Protein AF-A0A401PR06-F1 (afdb_monomer)

Secondary structure (DSSP, 8-state):
-------S-PPPEEEBTTBPPPTTEEEETTTEEEESS--GGG-EEEEEEEE-TTTS-EEEEEEEE---EEEEEEEPPPPEEEETTS-EEE--EEEEESPPEEEEEETTEEPPP-SSEEE-TTS-EEE-S--GGG-EEEEEEEEETTEEEEEEEEEEEE---SPPPPPEEEEEEE-SSS-EEEEEEPPSSSGGG--EEEEEEEESS-SS---EEEEEETT--EEEE-SPPTT-EEEEEEEEEETTEE------EEEEPPPPHHHHHHHHHHHHHTT-

Solvent-accessible surface area (backbone atoms only — not comparable to full-atom values): 15646 Å² total; per-residue (Å²): 134,86,87,73,81,91,72,89,88,70,71,78,56,61,27,50,93,81,42,80,66,57,96,64,53,45,81,48,89,93,81,42,82,43,67,82,74,86,46,70,85,66,40,46,57,43,33,46,41,49,60,42,92,88,71,83,43,69,53,75,50,75,47,76,44,78,55,69,38,50,29,41,75,77,38,78,44,67,68,44,76,45,48,56,62,37,71,50,76,36,50,33,39,55,48,35,37,65,74,35,50,65,50,43,23,51,77,84,41,81,63,72,67,54,100,51,34,39,68,44,97,70,44,26,42,36,36,48,59,32,46,71,86,61,43,38,48,38,33,46,37,28,35,37,100,74,35,70,32,74,50,71,23,41,41,46,53,41,74,75,86,61,62,29,37,35,36,32,80,65,45,71,44,61,75,37,24,32,26,35,39,36,36,42,38,78,32,91,44,45,54,90,57,46,60,20,33,36,42,37,37,28,54,65,74,73,96,78,61,62,77,45,78,47,80,44,52,61,86,60,47,62,50,76,48,66,90,46,60,52,63,35,50,30,33,39,34,36,28,27,30,32,97,86,37,65,23,52,69,25,75,73,43,78,42,56,26,34,66,56,67,64,60,57,55,51,53,53,54,51,59,56,62,77,74,110

Foldseek 3Di:
DDDDDDDDDWDKDKDQVPDHDDPQWDQDDDWDIDRPDDDQVPFGKIKIKTADVPPRDIDIDIDTDGDWFWKDKPAFFEADEEEAQAKDKTQTAIDTVVGWDKWKDWQRHTDDDDPAWDQDPRRMIMGGRDDQVSFTKMKIWTGDPVGIDIDIYTYHYDHPDDAFAAWADWDWAADAQFKIKIFTHQGPGPLVQFQWKKKKKWFPDDPDTDIDIDTDGSPDGMDMDGRHHGQTKMKMWMWTAGPVGIHDIDDIDIDTHHHPCVVVVVVVVVVVVVVD

Structure (mmCIF, N/CA/C/O backbone):
data_AF-A0A401PR06-F1
#
_entry.id   AF-A0A401PR06-F1
#
loop_
_atom_site.group_PDB
_atom_site.id
_atom_site.type_symbol
_atom_site.label_atom_id
_atom_site.label_alt_id
_atom_site.label_comp_id
_atom_site.label_asym_id
_atom_site.label_entity_id
_atom_site.label_seq_id
_atom_site.pdbx_PDB_ins_code
_atom_site.Cartn_x
_atom_site.Cartn_y
_atom_site.Cartn_z
_atom_site.occupancy
_atom_site.B_iso_or_equiv
_atom_site.auth_seq_id
_atom_site.auth_comp_id
_atom_site.auth_asym_id
_atom_site.auth_atom_id
_atom_site.pdbx_PDB_model_num
ATOM 1 N N . MET A 1 1 ? 15.401 -2.819 -73.667 1.00 26.67 1 MET A N 1
ATOM 2 C CA . MET A 1 1 ? 16.491 -2.429 -74.593 1.00 26.67 1 MET A CA 1
ATOM 3 C C . MET A 1 1 ? 17.530 -1.648 -73.798 1.00 26.67 1 MET A C 1
ATOM 5 O O . MET A 1 1 ? 17.116 -0.851 -72.962 1.00 26.67 1 MET A O 1
ATOM 9 N N . PRO A 1 2 ? 18.831 -1.948 -73.937 1.00 32.72 2 PRO A N 1
ATOM 10 C CA . PRO A 1 2 ? 19.821 -1.651 -72.908 1.00 32.72 2 PRO A CA 1
ATOM 11 C C . PRO A 1 2 ? 20.360 -0.226 -73.064 1.00 32.72 2 PRO A C 1
ATOM 13 O O . PRO A 1 2 ? 20.913 0.125 -74.103 1.00 32.72 2 PRO A O 1
ATOM 16 N N . LEU A 1 3 ? 20.219 0.602 -72.029 1.00 27.16 3 LEU A N 1
ATOM 17 C CA . LEU A 1 3 ? 20.839 1.926 -71.989 1.00 27.16 3 LEU A CA 1
ATOM 18 C C . LEU A 1 3 ? 22.296 1.795 -71.528 1.00 27.16 3 LEU A C 1
ATOM 20 O O . LEU A 1 3 ? 22.619 1.828 -70.346 1.00 27.16 3 LEU A O 1
ATOM 24 N N . SER A 1 4 ? 23.135 1.534 -72.531 1.00 30.25 4 SER A N 1
ATOM 25 C CA . SER A 1 4 ? 24.446 2.140 -72.793 1.00 30.25 4 SER A CA 1
ATOM 26 C C . SER A 1 4 ? 25.263 2.681 -71.608 1.00 30.25 4 SER A C 1
ATOM 28 O O . SER A 1 4 ? 24.934 3.709 -71.023 1.00 30.25 4 SER A O 1
ATOM 30 N N . ALA A 1 5 ? 26.424 2.044 -71.420 1.00 29.11 5 ALA A N 1
ATOM 31 C CA . ALA A 1 5 ? 27.723 2.653 -71.123 1.00 29.11 5 ALA A CA 1
ATOM 32 C C . ALA A 1 5 ? 27.769 3.705 -69.998 1.00 29.11 5 ALA A C 1
ATOM 34 O O . ALA A 1 5 ? 27.698 4.914 -70.213 1.00 29.11 5 ALA A O 1
ATOM 35 N N . TRP A 1 6 ? 28.011 3.209 -68.786 1.00 31.14 6 TRP A N 1
ATOM 36 C CA . TRP A 1 6 ? 28.424 3.999 -67.630 1.00 31.14 6 TRP A CA 1
ATOM 37 C C . TRP A 1 6 ? 29.863 4.495 -67.827 1.00 31.14 6 TRP A C 1
ATOM 39 O O . TRP A 1 6 ? 30.811 3.769 -67.524 1.00 31.14 6 TRP A O 1
ATOM 49 N N . HIS A 1 7 ? 30.022 5.706 -68.366 1.00 28.61 7 HIS A N 1
ATOM 50 C CA . HIS A 1 7 ? 31.320 6.371 -68.481 1.00 28.61 7 HIS A CA 1
ATOM 51 C C . HIS A 1 7 ? 31.765 7.031 -67.169 1.00 28.61 7 HIS A C 1
ATOM 53 O O . HIS A 1 7 ? 30.962 7.510 -66.368 1.00 28.61 7 HIS A O 1
ATOM 59 N N . GLU A 1 8 ? 33.084 7.014 -66.999 1.00 36.50 8 GLU A N 1
ATOM 60 C CA . GLU A 1 8 ? 33.909 7.541 -65.915 1.00 36.50 8 GLU A CA 1
ATOM 61 C C . GLU A 1 8 ? 33.618 9.018 -65.588 1.00 36.50 8 GLU A C 1
ATOM 63 O O . GLU A 1 8 ? 33.256 9.786 -66.476 1.00 36.50 8 GLU A O 1
ATOM 68 N N . SER A 1 9 ? 33.854 9.416 -64.326 1.00 31.83 9 SER A N 1
ATOM 69 C CA . SER A 1 9 ? 33.772 10.781 -63.746 1.00 31.83 9 SER A CA 1
ATOM 70 C C . SER A 1 9 ? 32.452 11.245 -63.091 1.00 31.83 9 SER A C 1
ATOM 72 O O . SER A 1 9 ? 32.065 12.407 -63.194 1.00 31.83 9 SER A O 1
ATOM 74 N N . GLN A 1 10 ? 31.784 10.379 -62.321 1.00 33.06 10 GLN A N 1
ATOM 75 C CA . GLN A 1 10 ? 30.800 10.829 -61.319 1.00 33.06 10 GLN A CA 1
ATOM 76 C C . GLN A 1 10 ? 31.463 10.928 -59.936 1.00 33.06 10 GLN A C 1
ATOM 78 O O . GLN A 1 10 ? 32.033 9.952 -59.455 1.00 33.06 10 GLN A O 1
ATOM 83 N N . THR A 1 11 ? 31.415 12.106 -59.307 1.00 35.84 11 THR A N 1
ATOM 84 C CA . THR A 1 11 ? 31.788 12.303 -57.899 1.00 35.84 11 THR A CA 1
ATOM 85 C C . THR A 1 11 ? 30.567 12.060 -57.014 1.00 35.84 11 THR A C 1
ATOM 87 O O . THR A 1 11 ? 29.493 12.605 -57.274 1.00 35.84 11 THR A O 1
ATOM 90 N N . PHE A 1 12 ? 30.730 11.218 -55.993 1.00 41.88 12 PHE A N 1
ATOM 91 C CA . PHE A 1 12 ? 29.676 10.836 -55.055 1.00 41.88 12 PHE A CA 1
ATOM 92 C C . PHE A 1 12 ? 29.854 11.622 -53.765 1.00 41.88 12 PHE A C 1
ATOM 94 O O . PHE A 1 12 ? 30.860 11.473 -53.077 1.00 41.88 12 PHE A O 1
ATOM 101 N N . GLU A 1 13 ? 28.868 12.446 -53.440 1.00 44.31 13 GLU A N 1
ATOM 102 C CA . GLU A 1 13 ? 28.752 13.068 -52.127 1.00 44.31 13 GLU A CA 1
ATOM 103 C C . GLU A 1 13 ? 27.653 12.319 -51.382 1.00 44.31 13 GLU A C 1
ATOM 105 O O . GLU A 1 13 ? 26.477 12.405 -51.740 1.00 44.31 13 GLU A O 1
ATOM 110 N N . VAL A 1 14 ? 28.051 11.529 -50.387 1.00 47.06 14 VAL A N 1
ATOM 111 C CA . VAL A 1 14 ? 27.127 11.013 -49.381 1.00 47.06 14 VAL A CA 1
ATOM 112 C C . VAL A 1 14 ? 27.163 12.006 -48.231 1.00 47.06 14 VAL A C 1
ATOM 114 O O . VAL A 1 14 ? 28.234 12.317 -47.725 1.00 47.06 14 VAL A O 1
ATOM 117 N N . GLY A 1 15 ? 26.019 12.540 -47.831 1.00 44.88 15 GLY A N 1
ATOM 118 C CA . GLY A 1 15 ? 25.945 13.474 -46.713 1.00 44.88 15 GLY A CA 1
ATOM 119 C C . GLY A 1 15 ? 24.644 13.308 -45.949 1.00 44.88 15 GLY A C 1
ATOM 120 O O . GLY A 1 15 ? 23.602 13.021 -46.542 1.00 44.88 15 GLY A O 1
ATOM 121 N N . ASP A 1 16 ? 24.719 13.510 -44.639 1.00 38.41 16 ASP A N 1
ATOM 122 C CA . ASP A 1 16 ? 23.563 13.746 -43.776 1.00 38.41 16 ASP A CA 1
ATOM 123 C C . ASP A 1 16 ? 23.279 15.250 -43.809 1.00 38.41 16 ASP A C 1
ATOM 125 O O . ASP A 1 16 ? 24.033 16.030 -43.231 1.00 38.41 16 ASP A O 1
ATOM 129 N N . ASN A 1 17 ? 22.263 15.690 -44.557 1.00 37.69 17 ASN A N 1
ATOM 130 C CA . ASN A 1 17 ? 21.823 17.095 -44.579 1.00 37.69 17 ASN A CA 1
ATOM 131 C C . ASN A 1 17 ? 22.947 18.147 -44.793 1.00 37.69 17 ASN A C 1
ATOM 133 O O . ASN A 1 17 ? 22.841 19.279 -44.325 1.00 37.69 17 ASN A O 1
ATOM 137 N N . GLY A 1 18 ? 24.034 17.788 -45.492 1.00 37.06 18 GLY A N 1
ATOM 138 C CA . GLY A 1 18 ? 25.198 18.659 -45.710 1.00 37.06 18 GLY A CA 1
ATOM 139 C C . GLY A 1 18 ? 26.307 18.592 -44.645 1.00 37.06 18 GLY A C 1
ATOM 140 O O . GLY A 1 18 ? 27.226 19.408 -44.696 1.00 37.06 18 GLY A O 1
ATOM 141 N N . LYS A 1 19 ? 26.273 17.641 -43.700 1.00 38.72 19 LYS A N 1
ATOM 142 C CA . LYS A 1 19 ? 27.396 17.343 -42.793 1.00 38.72 19 LYS A CA 1
ATOM 143 C C . LYS A 1 19 ? 28.381 16.340 -43.422 1.00 38.72 19 LYS A C 1
ATOM 145 O O . LYS A 1 19 ? 27.935 15.427 -44.122 1.00 38.72 19 LYS A O 1
ATOM 150 N N . PRO A 1 20 ? 29.702 16.484 -43.176 1.00 40.34 20 PRO A N 1
ATOM 151 C CA . PRO A 1 20 ? 30.709 15.544 -43.662 1.00 40.34 20 PRO A CA 1
ATOM 152 C C . PRO A 1 20 ? 30.447 14.121 -43.162 1.00 40.34 20 PRO A C 1
ATOM 154 O O . PRO A 1 20 ? 30.006 13.924 -42.031 1.00 40.34 20 PRO A O 1
ATOM 157 N N . ILE A 1 21 ? 30.763 13.146 -44.012 1.00 50.88 21 ILE A N 1
ATOM 158 C CA . ILE A 1 21 ? 30.767 11.714 -43.704 1.00 50.88 21 ILE A CA 1
ATOM 159 C C . ILE A 1 21 ? 31.607 11.482 -42.436 1.00 50.88 21 ILE A C 1
ATOM 161 O O . ILE A 1 21 ? 32.739 11.963 -42.354 1.00 50.88 21 ILE A O 1
ATOM 165 N N . ALA A 1 22 ? 31.047 10.780 -41.445 1.00 50.12 22 ALA A N 1
ATOM 166 C CA . ALA A 1 22 ? 31.768 10.387 -40.235 1.00 50.12 22 ALA A CA 1
ATOM 167 C C . ALA A 1 22 ? 33.064 9.635 -40.609 1.00 50.12 22 ALA A C 1
ATOM 169 O O . ALA A 1 22 ? 33.117 8.947 -41.627 1.00 50.12 22 ALA A O 1
ATOM 170 N N . THR A 1 23 ? 34.139 9.791 -39.831 1.00 51.06 23 THR A N 1
ATOM 171 C CA . THR A 1 23 ? 35.501 9.328 -40.187 1.00 51.06 23 THR A CA 1
ATOM 172 C C . THR A 1 23 ? 35.643 7.809 -40.375 1.00 51.06 23 THR A C 1
ATOM 174 O O . THR A 1 23 ? 36.688 7.330 -40.801 1.00 51.06 23 THR A O 1
ATOM 177 N N . ASP A 1 24 ? 34.606 7.053 -40.038 1.00 50.91 24 ASP A N 1
ATOM 178 C CA . ASP A 1 24 ? 34.454 5.600 -40.101 1.00 50.91 24 ASP A CA 1
ATOM 179 C C . ASP A 1 24 ? 33.558 5.116 -41.258 1.00 50.91 24 ASP A C 1
ATOM 181 O O . ASP A 1 24 ? 33.266 3.918 -41.368 1.00 50.91 24 ASP A O 1
ATOM 185 N N . ALA A 1 25 ? 33.151 6.026 -42.146 1.00 53.75 25 ALA A N 1
ATOM 186 C CA . ALA A 1 25 ? 32.418 5.705 -43.357 1.00 53.75 25 ALA A CA 1
ATOM 187 C C . ALA A 1 25 ? 33.305 5.808 -44.608 1.00 53.75 25 ALA A C 1
ATOM 189 O O . ALA A 1 25 ? 33.951 6.819 -44.878 1.00 53.75 25 ALA A O 1
ATOM 190 N N . ILE A 1 26 ? 33.324 4.729 -45.391 1.00 55.78 26 ILE A N 1
ATOM 191 C CA . ILE A 1 26 ? 34.154 4.582 -46.589 1.00 55.78 26 ILE A CA 1
ATOM 192 C C . ILE A 1 26 ? 33.232 4.445 -47.798 1.00 55.78 26 ILE A C 1
ATOM 194 O O . ILE A 1 26 ? 32.327 3.609 -47.812 1.00 55.78 26 ILE A O 1
ATOM 198 N N . VAL A 1 27 ? 33.477 5.248 -48.834 1.00 57.91 27 VAL A N 1
ATOM 199 C CA . VAL A 1 27 ? 32.850 5.043 -50.143 1.00 57.91 27 VAL A CA 1
ATOM 200 C C . VAL A 1 27 ? 33.632 3.962 -50.887 1.00 57.91 27 VAL A C 1
ATOM 202 O O . VAL A 1 27 ? 34.824 4.122 -51.143 1.00 57.91 27 VAL A O 1
ATOM 205 N N . ILE A 1 28 ? 32.974 2.855 -51.230 1.00 53.00 28 ILE A N 1
ATOM 206 C CA . ILE A 1 28 ? 33.585 1.717 -51.926 1.00 53.00 28 ILE A CA 1
ATOM 207 C C . ILE A 1 28 ? 33.021 1.613 -53.348 1.00 53.00 28 ILE A C 1
ATOM 209 O O . ILE A 1 28 ? 31.806 1.583 -53.570 1.00 53.00 28 ILE A O 1
ATOM 213 N N . GLY A 1 29 ? 33.912 1.502 -54.336 1.00 56.72 29 GLY A N 1
ATOM 214 C CA . GLY A 1 29 ? 33.542 1.322 -55.739 1.00 56.72 29 GLY A CA 1
ATOM 215 C C . GLY A 1 29 ? 32.826 2.539 -56.331 1.00 56.72 29 GLY A C 1
ATOM 216 O O . GLY A 1 29 ? 33.230 3.675 -56.105 1.00 56.72 29 GLY A O 1
ATOM 217 N N . ARG A 1 30 ? 31.779 2.300 -57.136 1.00 60.22 30 ARG A N 1
ATOM 218 C CA . ARG A 1 30 ? 31.094 3.359 -57.893 1.00 60.22 30 ARG A CA 1
ATOM 219 C C . ARG A 1 30 ? 29.974 4.076 -57.141 1.00 60.22 30 ARG A C 1
ATOM 221 O O . ARG A 1 30 ? 29.536 5.056 -57.694 1.00 60.22 30 ARG A O 1
ATOM 228 N N . ALA A 1 31 ? 29.475 3.623 -55.985 1.00 65.19 31 ALA A N 1
ATOM 229 C CA . ALA A 1 31 ? 28.384 4.323 -55.269 1.00 65.19 31 ALA A CA 1
ATOM 230 C C . ALA A 1 31 ? 28.037 3.753 -53.871 1.00 65.19 31 ALA A C 1
ATOM 232 O O . ALA A 1 31 ? 26.979 4.082 -53.337 1.00 65.19 31 ALA A O 1
ATOM 233 N N . ASN A 1 32 ? 28.846 2.863 -53.282 1.00 69.50 32 ASN A N 1
ATOM 234 C CA . ASN A 1 32 ? 28.452 2.184 -52.041 1.00 69.50 32 ASN A CA 1
ATOM 235 C C . ASN A 1 32 ? 28.995 2.922 -50.816 1.00 69.50 32 ASN A C 1
ATOM 237 O O . ASN A 1 32 ? 30.195 3.170 -50.740 1.00 69.50 32 ASN A O 1
ATOM 241 N N . LEU A 1 33 ? 28.130 3.216 -49.844 1.00 73.56 33 LEU A N 1
ATOM 242 C CA . LEU A 1 33 ? 28.521 3.693 -48.517 1.00 73.56 33 LEU A CA 1
ATOM 243 C C . LEU A 1 33 ? 28.682 2.495 -47.576 1.00 73.56 33 LEU A C 1
ATOM 245 O O . LEU A 1 33 ? 27.731 1.737 -47.390 1.00 73.56 33 LEU A O 1
ATOM 249 N N . MET A 1 34 ? 29.851 2.348 -46.956 1.00 73.44 34 MET A N 1
ATOM 250 C CA . MET A 1 34 ? 30.091 1.351 -45.912 1.00 73.44 34 MET A CA 1
ATOM 251 C C . MET A 1 34 ? 30.390 2.039 -44.582 1.00 73.44 34 MET A C 1
ATOM 253 O O . MET A 1 34 ? 31.302 2.856 -44.513 1.00 73.44 34 MET A O 1
ATOM 257 N N . ILE A 1 35 ? 29.653 1.676 -43.530 1.00 79.38 35 ILE A N 1
ATOM 258 C CA . ILE A 1 35 ? 29.897 2.097 -42.143 1.00 79.38 35 ILE A CA 1
ATOM 259 C C . ILE A 1 35 ? 30.416 0.867 -41.400 1.00 79.38 35 ILE A C 1
ATOM 261 O O . ILE A 1 35 ? 29.678 -0.101 -41.226 1.00 79.38 35 ILE A O 1
ATOM 265 N N . VAL A 1 36 ? 31.695 0.870 -41.019 1.00 71.50 36 VAL A N 1
ATOM 266 C CA . VAL A 1 36 ? 32.385 -0.364 -40.585 1.00 71.50 36 VAL A CA 1
ATOM 267 C C . VAL A 1 36 ? 32.049 -0.745 -39.136 1.00 71.50 36 VAL A C 1
ATOM 269 O O . VAL A 1 36 ? 32.171 -1.908 -38.769 1.00 71.50 36 VAL A O 1
ATOM 272 N N . HIS A 1 37 ? 31.531 0.193 -38.336 1.00 79.38 37 HIS A N 1
ATOM 273 C CA . HIS A 1 37 ? 31.031 -0.056 -36.980 1.00 79.38 37 HIS A CA 1
ATOM 274 C C . HIS A 1 37 ? 29.833 0.847 -36.678 1.00 79.38 37 HIS A C 1
ATOM 276 O O . HIS A 1 37 ? 29.979 2.033 -36.397 1.00 79.38 37 HIS A O 1
ATOM 282 N N . THR A 1 38 ? 28.617 0.309 -36.752 1.00 75.94 38 THR A N 1
ATOM 283 C CA . THR A 1 38 ? 27.406 1.107 -36.530 1.00 75.94 38 THR A CA 1
ATOM 284 C C . THR A 1 38 ? 27.224 1.463 -35.053 1.00 75.94 38 THR A C 1
ATOM 286 O O . THR A 1 38 ? 27.164 0.572 -34.210 1.00 75.94 38 THR A O 1
ATOM 289 N N . GLN A 1 39 ? 27.071 2.753 -34.752 1.00 80.50 39 GLN A N 1
ATOM 290 C CA . GLN A 1 39 ? 26.723 3.290 -33.438 1.00 80.50 39 GLN A CA 1
ATOM 291 C C . GLN A 1 39 ? 25.389 4.030 -33.534 1.00 80.50 39 GLN A C 1
ATOM 293 O O . GLN A 1 39 ? 24.978 4.405 -34.629 1.00 80.50 39 GLN A O 1
ATOM 298 N N . LEU A 1 40 ? 24.717 4.279 -32.406 1.00 78.31 40 LEU A N 1
ATOM 299 C CA . LEU A 1 40 ? 23.403 4.942 -32.398 1.00 78.31 40 LEU A CA 1
ATOM 300 C C . LEU A 1 40 ? 23.390 6.263 -33.185 1.00 78.31 40 LEU A C 1
ATOM 302 O O . LEU A 1 40 ? 22.427 6.534 -33.902 1.00 78.31 40 LEU A O 1
ATOM 306 N N . TYR A 1 41 ? 24.479 7.037 -33.116 1.00 79.81 41 TYR A N 1
ATOM 307 C CA . TYR A 1 41 ? 24.617 8.316 -33.819 1.00 79.81 41 TYR A CA 1
ATOM 308 C C . TYR A 1 41 ? 24.778 8.195 -35.345 1.00 79.81 41 TYR A C 1
ATOM 310 O O . TYR A 1 41 ? 24.722 9.209 -36.030 1.00 79.81 41 TYR A O 1
ATOM 318 N N . HIS A 1 42 ? 24.957 6.988 -35.894 1.00 79.69 42 HIS A N 1
ATOM 319 C CA . HIS A 1 42 ? 24.884 6.741 -37.340 1.00 79.69 42 HIS A CA 1
ATOM 320 C C . HIS A 1 42 ? 23.441 6.636 -37.848 1.00 79.69 42 HIS A C 1
ATOM 322 O O . HIS A 1 42 ? 23.224 6.477 -39.043 1.00 79.69 42 HIS A O 1
ATOM 328 N N . SER A 1 43 ? 22.433 6.683 -36.975 1.00 82.19 43 SER A N 1
ATOM 329 C CA . SER A 1 43 ? 21.043 6.707 -37.433 1.00 82.19 43 SER A CA 1
ATOM 330 C C . SER A 1 43 ? 20.732 8.039 -38.111 1.00 82.19 43 SER A C 1
ATOM 332 O O . SER A 1 43 ? 21.076 9.097 -37.588 1.00 82.19 43 SER A O 1
ATOM 334 N N . GLY A 1 44 ? 20.054 8.000 -39.255 1.00 80.19 44 GLY A N 1
ATOM 335 C CA . GLY A 1 44 ? 19.732 9.209 -40.006 1.00 80.19 44 GLY A CA 1
ATOM 336 C C . GLY A 1 44 ? 19.377 8.944 -41.461 1.00 80.19 44 GLY A C 1
ATOM 337 O O . GLY A 1 44 ? 19.347 7.803 -41.924 1.00 80.19 44 GLY A O 1
ATOM 338 N N . VAL A 1 45 ? 19.097 10.021 -42.193 1.00 80.69 45 VAL A N 1
ATOM 339 C CA . VAL A 1 45 ? 18.810 9.957 -43.627 1.00 80.69 45 VAL A CA 1
ATOM 340 C C . VAL A 1 45 ? 20.089 10.228 -44.404 1.00 80.69 45 VAL A C 1
ATOM 342 O O . VAL A 1 45 ? 20.660 11.312 -44.342 1.00 80.69 45 VAL A O 1
ATOM 345 N N . TYR A 1 46 ? 20.508 9.242 -45.182 1.00 78.00 46 TYR A N 1
ATOM 346 C CA . TYR A 1 46 ? 21.652 9.324 -46.071 1.00 78.00 46 TYR A CA 1
ATOM 347 C C . TYR A 1 46 ? 21.174 9.630 -47.483 1.00 78.00 46 TYR A C 1
ATOM 349 O O . TYR A 1 46 ? 20.318 8.928 -48.028 1.00 78.00 46 TYR A O 1
ATOM 357 N N . VAL A 1 47 ? 21.738 10.675 -48.087 1.00 77.56 47 VAL A N 1
ATOM 358 C CA . VAL A 1 47 ? 21.406 11.083 -49.455 1.00 77.56 47 VAL A CA 1
ATOM 359 C C . VAL A 1 47 ? 22.557 10.736 -50.388 1.00 77.56 47 VAL A C 1
ATOM 361 O O . VAL A 1 47 ? 23.691 11.156 -50.176 1.00 77.56 47 VAL A O 1
ATOM 364 N N . CYS A 1 48 ? 22.250 9.991 -51.445 1.00 77.12 48 CYS A N 1
ATOM 365 C CA . CYS A 1 48 ? 23.129 9.778 -52.583 1.00 77.12 48 CYS A CA 1
ATOM 366 C C . CYS A 1 48 ? 22.782 10.791 -53.675 1.00 77.12 48 CYS A C 1
ATOM 368 O O . CYS A 1 48 ? 21.618 10.910 -54.065 1.00 77.12 48 CYS A O 1
ATOM 370 N N . ARG A 1 49 ? 23.785 11.512 -54.182 1.00 76.94 49 ARG A N 1
ATOM 371 C CA . ARG A 1 49 ? 23.637 12.494 -55.261 1.00 76.94 49 ARG A CA 1
ATOM 372 C C . ARG A 1 49 ? 24.489 12.105 -56.466 1.00 76.94 49 ARG A C 1
ATOM 374 O O . ARG A 1 49 ? 25.700 11.961 -56.344 1.00 76.94 49 ARG A O 1
ATOM 381 N N . ALA A 1 50 ? 23.865 12.017 -57.640 1.00 77.56 50 ALA A N 1
ATOM 382 C CA . ALA A 1 50 ? 24.541 11.783 -58.913 1.00 77.56 50 ALA A CA 1
ATOM 383 C C . ALA A 1 50 ? 24.449 13.023 -59.815 1.00 77.56 50 ALA A C 1
ATOM 385 O O . ALA A 1 50 ? 23.356 13.474 -60.165 1.00 77.56 50 ALA A O 1
ATOM 386 N N . ASN A 1 51 ? 25.599 13.571 -60.211 1.00 76.94 51 ASN A N 1
ATOM 387 C CA . ASN A 1 51 ? 25.693 14.762 -61.059 1.00 76.94 51 ASN A CA 1
ATOM 388 C C . ASN A 1 51 ? 25.743 14.390 -62.555 1.00 76.94 51 ASN A C 1
ATOM 390 O O . ASN A 1 51 ? 26.377 13.412 -62.947 1.00 76.94 51 ASN A O 1
ATOM 394 N N . LYS A 1 52 ? 25.110 15.201 -63.412 1.00 77.44 52 LYS A N 1
ATOM 395 C CA . LYS A 1 52 ? 25.183 15.117 -64.879 1.00 77.44 52 LYS A CA 1
ATOM 396 C C . LYS A 1 52 ? 26.250 16.102 -65.391 1.00 77.44 52 LYS A C 1
ATOM 398 O O . LYS A 1 52 ? 25.984 17.308 -65.412 1.00 77.44 52 LYS A O 1
ATOM 403 N N . PRO A 1 53 ? 27.428 15.630 -65.855 1.00 73.75 53 PRO A N 1
ATOM 404 C CA . PRO A 1 53 ? 28.599 16.484 -66.100 1.00 73.75 53 PRO A CA 1
ATOM 405 C C . PRO A 1 53 ? 28.364 17.641 -67.078 1.00 73.75 53 PRO A C 1
ATOM 407 O O . PRO A 1 53 ? 28.934 18.715 -66.929 1.00 73.75 53 PRO A O 1
ATOM 410 N N . ARG A 1 54 ? 27.498 17.439 -68.079 1.00 79.19 54 ARG A N 1
ATOM 411 C CA . ARG A 1 54 ? 27.268 18.406 -69.165 1.00 79.19 54 ARG A CA 1
ATOM 412 C C . ARG A 1 54 ? 26.127 19.388 -68.918 1.00 79.19 54 ARG A C 1
ATOM 414 O O . ARG A 1 54 ? 26.022 20.367 -69.644 1.00 79.19 54 ARG A O 1
ATOM 421 N N . THR A 1 55 ? 25.266 19.141 -67.933 1.00 77.19 55 THR A N 1
ATOM 422 C CA . THR A 1 55 ? 24.037 19.934 -67.745 1.00 77.19 55 THR A CA 1
ATOM 423 C C . THR A 1 55 ? 23.963 20.642 -66.397 1.00 77.19 55 THR A C 1
ATOM 425 O O . THR A 1 55 ? 22.962 21.299 -66.129 1.00 77.19 55 THR A O 1
ATOM 428 N N . ARG A 1 56 ? 24.980 20.501 -65.528 1.00 75.12 56 ARG A N 1
ATOM 429 C CA . ARG A 1 56 ? 24.965 20.950 -64.114 1.00 75.12 56 ARG A CA 1
ATOM 430 C C . ARG A 1 56 ? 23.759 20.442 -63.302 1.00 75.12 56 ARG A C 1
ATOM 432 O O . ARG A 1 56 ? 23.543 20.876 -62.175 1.00 75.12 56 ARG A O 1
ATOM 439 N N . GLN A 1 57 ? 22.977 19.519 -63.856 1.00 80.94 57 GLN A N 1
ATOM 440 C CA . GLN A 1 57 ? 21.860 18.882 -63.176 1.00 80.94 57 GLN A CA 1
ATOM 441 C C . GLN A 1 57 ? 22.371 17.758 -62.288 1.00 80.94 57 GLN A C 1
ATOM 443 O O . GLN A 1 57 ? 23.453 17.215 -62.504 1.00 80.94 57 GLN A O 1
ATOM 448 N N . PHE A 1 58 ? 21.551 17.355 -61.333 1.00 76.81 58 PHE A N 1
ATOM 449 C CA . PHE A 1 58 ? 21.812 16.203 -60.493 1.00 76.81 58 PHE A CA 1
ATOM 450 C C . PHE A 1 58 ? 20.506 15.490 -60.161 1.00 76.81 58 PHE A C 1
ATOM 452 O O . PHE A 1 58 ? 19.427 16.068 -60.284 1.00 76.81 58 PHE A O 1
ATOM 459 N N . VAL A 1 59 ? 20.612 14.226 -59.776 1.00 78.88 59 VAL A N 1
ATOM 460 C CA . VAL A 1 59 ? 19.516 13.438 -59.207 1.00 78.88 59 VAL A CA 1
ATOM 461 C C . VAL A 1 59 ? 19.929 12.976 -57.821 1.00 78.88 59 VAL A C 1
ATOM 463 O O . VAL A 1 59 ? 21.113 12.729 -57.580 1.00 78.88 59 VAL A O 1
ATOM 466 N N . THR A 1 60 ? 18.969 12.880 -56.910 1.00 79.19 60 THR A N 1
ATOM 467 C CA . THR A 1 60 ? 19.199 12.385 -55.555 1.00 79.19 60 THR A CA 1
ATOM 468 C C . THR A 1 60 ? 18.319 11.181 -55.261 1.00 79.19 60 THR A C 1
ATOM 470 O O . THR A 1 60 ? 17.219 11.047 -55.794 1.00 79.19 60 THR A O 1
ATOM 473 N N . ALA A 1 61 ? 18.815 10.308 -54.395 1.00 79.75 61 ALA A N 1
ATOM 474 C CA . ALA A 1 61 ? 18.053 9.255 -53.746 1.00 79.75 61 ALA A CA 1
ATOM 475 C C . ALA A 1 61 ? 18.385 9.286 -52.253 1.00 79.75 61 ALA A C 1
ATOM 477 O O . ALA A 1 61 ? 19.535 9.523 -51.890 1.00 79.75 61 ALA A O 1
ATOM 478 N N . ALA A 1 62 ? 17.394 9.068 -51.396 1.00 78.62 62 ALA A N 1
ATOM 479 C CA . ALA A 1 62 ? 17.572 9.069 -49.950 1.00 78.62 62 ALA A CA 1
ATOM 480 C C . ALA A 1 62 ? 17.235 7.693 -49.371 1.00 78.62 62 ALA A C 1
ATOM 482 O O . ALA A 1 62 ? 16.316 7.025 -49.847 1.00 78.62 62 ALA A O 1
ATOM 483 N N . ALA A 1 63 ? 17.966 7.292 -48.338 1.00 79.25 63 ALA A N 1
ATOM 484 C CA . ALA A 1 63 ? 17.701 6.097 -47.552 1.00 79.25 63 ALA A CA 1
ATOM 485 C C . ALA A 1 63 ? 17.829 6.429 -46.064 1.00 79.25 63 ALA A C 1
ATOM 487 O O . ALA A 1 63 ? 18.706 7.192 -45.671 1.00 79.25 63 ALA A O 1
ATOM 488 N N . GLU A 1 64 ? 16.966 5.857 -45.233 1.00 83.69 64 GLU A N 1
ATOM 489 C CA . GLU A 1 64 ? 17.054 5.993 -43.780 1.00 83.69 64 GLU A CA 1
ATOM 490 C C . GLU A 1 64 ? 17.826 4.801 -43.201 1.00 83.69 64 GLU A C 1
ATOM 492 O O . GLU A 1 64 ? 17.447 3.647 -43.409 1.00 83.69 64 GLU A O 1
ATOM 497 N N . LEU A 1 65 ? 18.901 5.074 -42.464 1.00 83.12 65 LEU A N 1
ATOM 498 C CA . LEU A 1 65 ? 19.583 4.091 -41.633 1.00 83.12 65 LEU A CA 1
ATOM 499 C C . LEU A 1 65 ? 19.022 4.179 -40.215 1.00 83.12 65 LEU A C 1
ATOM 501 O O . LEU A 1 65 ? 19.086 5.231 -39.581 1.00 83.12 65 LEU A O 1
ATOM 505 N N . ARG A 1 66 ? 18.512 3.059 -39.701 1.00 87.00 66 ARG A N 1
ATOM 506 C CA . ARG A 1 66 ? 18.114 2.919 -38.297 1.00 87.00 66 ARG A CA 1
ATOM 507 C C . ARG A 1 66 ? 19.036 1.937 -37.605 1.00 87.00 66 ARG A C 1
ATOM 509 O O . ARG A 1 66 ? 19.023 0.748 -37.927 1.00 87.00 66 ARG A O 1
ATOM 516 N N . VAL A 1 67 ? 19.821 2.429 -36.655 1.00 90.19 67 VAL A N 1
ATOM 517 C CA . VAL A 1 67 ? 20.654 1.568 -35.821 1.00 90.19 67 VAL A CA 1
ATOM 518 C C . VAL A 1 67 ? 19.794 1.032 -34.688 1.00 90.19 67 VAL A C 1
ATOM 520 O O . VAL A 1 67 ? 19.309 1.777 -33.841 1.00 90.19 67 VAL A O 1
ATOM 523 N N . LEU A 1 68 ? 19.571 -0.278 -34.713 1.00 94.31 68 LEU A N 1
ATOM 524 C CA . LEU A 1 68 ? 18.787 -0.971 -33.703 1.00 94.31 68 LEU A CA 1
ATOM 525 C C . LEU A 1 68 ? 19.604 -1.139 -32.417 1.00 94.31 68 LEU A C 1
ATOM 527 O O . LEU A 1 68 ? 20.821 -1.320 -32.469 1.00 94.31 68 LEU A O 1
ATOM 531 N N . ALA A 1 69 ? 18.928 -1.144 -31.273 1.00 94.44 69 ALA A N 1
ATOM 532 C CA . ALA A 1 69 ? 19.550 -1.354 -29.972 1.00 94.44 69 ALA A CA 1
ATOM 533 C C . ALA A 1 69 ? 18.679 -2.247 -29.076 1.00 94.44 69 ALA A C 1
ATOM 535 O O . ALA A 1 69 ? 17.448 -2.112 -29.092 1.00 94.44 69 ALA A O 1
ATOM 536 N N . PRO A 1 70 ? 19.287 -3.157 -28.290 1.00 97.06 70 PRO A N 1
ATOM 537 C CA . PRO A 1 70 ? 18.558 -3.925 -27.288 1.00 97.06 70 PRO A CA 1
ATOM 538 C C . PRO A 1 70 ? 17.998 -2.997 -26.197 1.00 97.06 70 PRO A C 1
ATOM 540 O O . PRO A 1 70 ? 18.479 -1.871 -26.044 1.00 97.06 70 PRO A O 1
ATOM 543 N N . PRO A 1 71 ? 16.998 -3.445 -25.422 1.00 98.12 71 PRO A N 1
ATOM 544 C CA . PRO A 1 71 ? 16.420 -2.635 -24.363 1.00 98.12 71 PRO A CA 1
ATOM 545 C C . PRO A 1 71 ? 17.451 -2.307 -23.281 1.00 98.12 71 PRO A C 1
ATOM 547 O O . PRO A 1 71 ? 18.190 -3.180 -22.828 1.00 98.12 71 PRO A O 1
ATOM 550 N N . MET A 1 72 ? 17.443 -1.065 -22.814 1.00 97.38 72 MET A N 1
ATOM 551 C CA . MET A 1 72 ? 18.211 -0.596 -21.669 1.00 97.38 72 MET A CA 1
ATOM 552 C C . MET A 1 72 ? 17.266 0.110 -20.705 1.00 97.38 72 MET A C 1
ATOM 554 O O . MET A 1 72 ? 16.621 1.089 -21.066 1.00 97.38 72 MET A O 1
ATOM 558 N N . ILE A 1 73 ? 17.181 -0.374 -19.467 1.00 98.12 73 ILE A N 1
ATOM 559 C CA . ILE A 1 73 ? 16.369 0.276 -18.434 1.00 98.12 73 ILE A CA 1
ATOM 560 C C . ILE A 1 73 ? 17.053 1.581 -18.015 1.00 98.12 73 ILE A C 1
ATOM 562 O O . ILE A 1 73 ? 18.208 1.573 -17.595 1.00 98.12 73 ILE A O 1
ATOM 566 N N . THR A 1 74 ? 16.326 2.692 -18.127 1.00 97.81 74 THR A N 1
ATOM 567 C CA . THR A 1 74 ? 16.800 4.052 -17.822 1.00 97.81 74 THR A CA 1
ATOM 568 C C . THR A 1 74 ? 16.174 4.626 -16.557 1.00 97.81 74 THR A C 1
ATOM 570 O O . THR A 1 74 ? 16.755 5.501 -15.918 1.00 97.81 74 THR A O 1
ATOM 573 N N . GLN A 1 75 ? 15.015 4.108 -16.143 1.00 98.00 75 GLN A N 1
ATOM 574 C CA . GLN A 1 75 ? 14.423 4.398 -14.840 1.00 98.00 75 GLN A CA 1
ATOM 575 C C . GLN A 1 75 ? 14.159 3.086 -14.110 1.00 98.00 75 GLN A C 1
ATOM 577 O O . GLN A 1 75 ? 13.373 2.265 -14.581 1.00 98.00 75 GLN A O 1
ATOM 582 N N . PHE A 1 76 ? 14.808 2.910 -12.962 1.00 97.94 76 PHE A N 1
ATOM 583 C CA . PHE A 1 76 ? 14.692 1.713 -12.137 1.00 97.94 76 PHE A CA 1
ATOM 584 C C . PHE A 1 76 ? 13.615 1.899 -11.063 1.00 97.94 76 PHE A C 1
ATOM 586 O O . PHE A 1 76 ? 13.504 2.989 -10.494 1.00 97.94 76 PHE A O 1
ATOM 593 N N . PRO A 1 77 ? 12.832 0.856 -10.754 1.00 97.94 77 PRO A N 1
ATOM 594 C CA . PRO A 1 77 ? 11.903 0.906 -9.646 1.00 97.94 77 PRO A CA 1
ATOM 595 C C . PRO A 1 77 ? 12.635 0.843 -8.311 1.00 97.94 77 PRO A C 1
ATOM 597 O O . PRO A 1 77 ? 13.577 0.075 -8.126 1.00 97.94 77 PRO A O 1
ATOM 600 N N . GLU A 1 78 ? 12.154 1.626 -7.355 1.00 98.12 78 GLU A N 1
ATOM 601 C CA . GLU A 1 78 ? 12.663 1.617 -5.989 1.00 98.12 78 GLU A CA 1
ATOM 602 C C . GLU A 1 78 ? 11.946 0.561 -5.149 1.00 98.12 78 GLU A C 1
ATOM 604 O O . GLU A 1 78 ? 10.748 0.319 -5.309 1.00 98.12 78 GLU A O 1
ATOM 609 N N . THR A 1 79 ? 12.670 -0.042 -4.205 1.00 98.31 79 THR A N 1
ATOM 610 C CA . THR A 1 79 ? 12.044 -0.832 -3.140 1.00 98.31 79 THR A CA 1
ATOM 611 C C . THR A 1 79 ? 11.308 0.107 -2.190 1.00 98.31 79 THR A C 1
ATOM 613 O O . THR A 1 79 ? 11.897 1.054 -1.675 1.00 98.31 79 THR A O 1
ATOM 616 N N . ILE A 1 80 ? 10.028 -0.163 -1.936 1.00 97.81 80 ILE A N 1
ATOM 617 C CA . ILE A 1 80 ? 9.164 0.712 -1.140 1.00 97.81 80 ILE A CA 1
ATOM 618 C C . ILE A 1 80 ? 8.474 -0.053 -0.012 1.00 97.81 80 ILE A C 1
ATOM 620 O O . ILE A 1 80 ? 8.137 -1.230 -0.138 1.00 97.81 80 ILE A O 1
ATOM 624 N N . SER A 1 81 ? 8.209 0.659 1.082 1.00 96.50 81 SER A N 1
ATOM 625 C CA . SER A 1 81 ? 7.283 0.238 2.134 1.00 96.50 81 SER A CA 1
ATOM 626 C C . SER A 1 81 ? 6.034 1.115 2.094 1.00 96.50 81 SER A C 1
ATOM 628 O O . SER A 1 81 ? 6.130 2.338 1.914 1.00 96.50 81 SER A O 1
ATOM 630 N N . ARG A 1 82 ? 4.852 0.506 2.196 1.00 95.88 82 ARG A N 1
ATOM 631 C CA . ARG A 1 82 ? 3.557 1.195 2.136 1.00 95.88 82 ARG A CA 1
ATOM 632 C C . ARG A 1 82 ? 2.571 0.607 3.136 1.00 95.88 82 ARG A C 1
ATOM 634 O O . ARG A 1 82 ? 2.666 -0.553 3.507 1.00 95.88 82 ARG A O 1
ATOM 641 N N . ILE A 1 83 ? 1.605 1.421 3.547 1.00 91.44 83 ILE A N 1
ATOM 642 C CA . ILE A 1 83 ? 0.573 1.021 4.507 1.00 91.44 83 ILE A CA 1
ATOM 643 C C . ILE A 1 83 ? -0.568 0.303 3.770 1.00 91.44 83 ILE A C 1
ATOM 645 O O . ILE A 1 83 ? -0.925 0.699 2.658 1.00 91.44 83 ILE A O 1
ATOM 649 N N . ARG A 1 84 ? -1.172 -0.719 4.381 1.00 90.81 84 ARG A N 1
ATOM 650 C CA . ARG A 1 84 ? -2.379 -1.395 3.878 1.00 90.81 84 ARG A CA 1
ATOM 651 C C . ARG A 1 84 ? -3.463 -0.383 3.468 1.00 90.81 84 ARG A C 1
ATOM 653 O O . ARG A 1 84 ? -3.618 0.658 4.100 1.00 90.81 84 ARG A O 1
ATOM 660 N N . ALA A 1 85 ? -4.208 -0.697 2.412 1.00 90.31 85 ALA A N 1
ATOM 661 C CA . ALA A 1 85 ? -5.222 0.141 1.768 1.00 90.31 85 ALA A CA 1
ATOM 662 C C . ALA A 1 85 ? -4.702 1.424 1.081 1.00 90.31 85 ALA A C 1
ATOM 664 O O . ALA A 1 85 ? -5.491 2.139 0.463 1.00 90.31 85 ALA A O 1
ATOM 665 N N . SER A 1 86 ? -3.392 1.703 1.110 1.00 94.75 86 SER A N 1
ATOM 666 C CA . SER A 1 86 ? -2.787 2.777 0.306 1.00 94.75 86 SER A CA 1
ATOM 667 C C . SER A 1 86 ? -2.496 2.333 -1.138 1.00 94.75 86 SER A C 1
ATOM 669 O O . SER A 1 86 ? -2.842 1.223 -1.546 1.00 94.75 86 SER A O 1
ATOM 671 N N . THR A 1 87 ? -1.867 3.206 -1.928 1.00 97.94 87 THR A N 1
ATOM 672 C CA . THR A 1 87 ? -1.444 2.916 -3.305 1.00 97.94 87 THR A CA 1
ATOM 673 C C . THR A 1 87 ? 0.071 2.726 -3.377 1.00 97.94 87 THR A C 1
ATOM 675 O O . THR A 1 87 ? 0.843 3.569 -2.910 1.00 97.94 87 THR A O 1
ATOM 678 N N . ALA A 1 88 ? 0.506 1.645 -4.024 1.00 98.25 88 ALA A N 1
ATOM 679 C CA . ALA A 1 88 ? 1.897 1.418 -4.401 1.00 98.25 88 ALA A CA 1
ATOM 680 C C . ALA A 1 88 ? 2.124 1.801 -5.870 1.00 98.25 88 ALA A C 1
ATOM 682 O O . ALA A 1 88 ? 1.272 1.563 -6.730 1.00 98.25 88 ALA A O 1
ATOM 683 N N . ARG A 1 89 ? 3.286 2.392 -6.166 1.00 98.38 89 ARG A N 1
ATOM 684 C CA . ARG A 1 89 ? 3.695 2.754 -7.526 1.00 98.38 89 ARG A CA 1
ATOM 685 C C . ARG A 1 89 ? 5.160 2.410 -7.742 1.00 98.38 89 ARG A C 1
ATOM 687 O O . ARG A 1 89 ? 6.006 2.886 -6.994 1.00 98.38 89 ARG A O 1
ATOM 694 N N . PHE A 1 90 ? 5.436 1.670 -8.808 1.00 98.56 90 PHE A N 1
ATOM 695 C CA . PHE A 1 90 ? 6.780 1.387 -9.292 1.00 98.56 90 PHE A CA 1
ATOM 696 C C . PHE A 1 90 ? 6.967 2.033 -10.661 1.00 98.56 90 PHE A C 1
ATOM 698 O O . PHE A 1 90 ? 6.196 1.776 -11.587 1.00 98.56 90 PHE A O 1
ATOM 705 N N . ALA A 1 91 ? 7.970 2.898 -10.791 1.00 98.12 91 ALA A N 1
ATOM 706 C CA . ALA A 1 91 ? 8.323 3.503 -12.068 1.00 98.12 91 ALA A CA 1
ATOM 707 C C . ALA A 1 91 ? 9.356 2.627 -12.783 1.00 98.12 91 ALA A C 1
ATOM 709 O O . ALA A 1 91 ? 10.342 2.222 -12.177 1.00 98.12 91 ALA A O 1
ATOM 710 N N . CYS A 1 92 ? 9.133 2.351 -14.064 1.00 97.94 92 CYS A N 1
ATOM 711 C CA . CYS A 1 92 ? 10.112 1.694 -14.917 1.00 97.94 92 CYS A CA 1
ATOM 712 C C . CYS A 1 92 ? 10.034 2.290 -16.317 1.00 97.94 92 CYS A C 1
ATOM 714 O O . CYS A 1 92 ? 8.936 2.440 -16.855 1.00 97.94 92 CYS A O 1
ATOM 716 N N . LYS A 1 93 ? 11.187 2.642 -16.883 1.00 97.94 93 LYS A N 1
ATOM 717 C CA . LYS A 1 93 ? 11.329 3.117 -18.264 1.00 97.94 93 LYS A CA 1
ATOM 718 C C . LYS A 1 93 ? 12.527 2.441 -18.901 1.00 97.94 93 LYS A C 1
ATOM 720 O O . LYS A 1 93 ? 13.506 2.157 -18.210 1.00 97.94 93 LYS A O 1
ATOM 725 N N . ALA A 1 94 ? 12.440 2.213 -20.201 1.00 97.88 94 ALA A N 1
ATOM 726 C CA . ALA A 1 94 ? 13.517 1.634 -20.975 1.00 97.88 94 ALA A CA 1
ATOM 727 C C . ALA A 1 94 ? 13.611 2.298 -22.345 1.00 97.88 94 ALA A C 1
ATOM 729 O O . ALA A 1 94 ? 12.586 2.582 -22.967 1.00 97.88 94 ALA A O 1
ATOM 730 N N . ASP A 1 95 ? 14.843 2.474 -22.799 1.00 96.38 95 ASP A N 1
ATOM 731 C CA . ASP A 1 95 ? 15.179 2.921 -24.142 1.00 96.38 95 ASP A CA 1
ATOM 732 C C . ASP A 1 95 ? 15.602 1.714 -24.986 1.00 96.38 95 ASP A C 1
ATOM 734 O O . ASP A 1 95 ? 15.985 0.667 -24.464 1.00 96.38 95 ASP A O 1
ATOM 738 N N . GLY A 1 96 ? 15.511 1.838 -26.303 1.00 95.19 96 GLY A N 1
ATOM 739 C CA . GLY A 1 96 ? 15.867 0.788 -27.253 1.00 95.19 96 GLY A CA 1
ATOM 740 C C . GLY A 1 96 ? 15.219 1.048 -28.606 1.00 95.19 96 GLY A C 1
ATOM 741 O O . GLY A 1 96 ? 14.235 1.782 -28.692 1.00 95.19 96 GLY A O 1
ATOM 742 N N . GLU A 1 97 ? 15.763 0.435 -29.654 1.00 94.31 97 GLU A N 1
ATOM 743 C CA . GLU A 1 97 ? 15.244 0.569 -31.016 1.00 94.31 97 GLU A CA 1
ATOM 744 C C . GLU A 1 97 ? 15.116 -0.826 -31.651 1.00 94.31 97 GLU A C 1
ATOM 746 O O . GLU A 1 97 ? 16.131 -1.486 -31.891 1.00 94.31 97 GLU A O 1
ATOM 751 N N . PRO A 1 98 ? 13.896 -1.326 -31.924 1.00 95.62 98 PRO A N 1
ATOM 752 C CA . PRO A 1 98 ? 12.599 -0.667 -31.724 1.00 95.62 98 PRO A CA 1
ATOM 753 C C . PRO A 1 98 ? 12.258 -0.406 -30.248 1.00 95.62 98 PRO A C 1
ATOM 755 O O . PRO A 1 98 ? 12.775 -1.104 -29.368 1.00 95.62 98 PRO A O 1
ATOM 758 N N . THR A 1 99 ? 11.358 0.554 -29.998 1.00 95.50 99 THR A N 1
ATOM 759 C CA . THR A 1 99 ? 10.898 0.931 -28.649 1.00 95.50 99 THR A CA 1
ATOM 760 C C . THR A 1 99 ? 10.499 -0.303 -27.825 1.00 95.50 99 THR A C 1
ATOM 762 O O . THR A 1 99 ? 9.623 -1.057 -28.264 1.00 95.50 99 THR A O 1
ATOM 765 N N . PRO A 1 100 ? 11.109 -0.534 -26.646 1.00 97.81 100 PRO A N 1
ATOM 766 C CA . PRO A 1 100 ? 10.822 -1.717 -25.846 1.00 97.81 100 PRO A CA 1
ATOM 767 C C . PRO A 1 100 ? 9.399 -1.731 -25.287 1.00 97.81 100 PRO A C 1
ATOM 769 O O . PRO A 1 100 ? 8.874 -0.713 -24.833 1.00 97.81 100 PRO A O 1
ATOM 772 N N . ARG A 1 101 ? 8.796 -2.918 -25.236 1.00 97.38 101 ARG A N 1
ATOM 773 C CA . ARG A 1 101 ? 7.565 -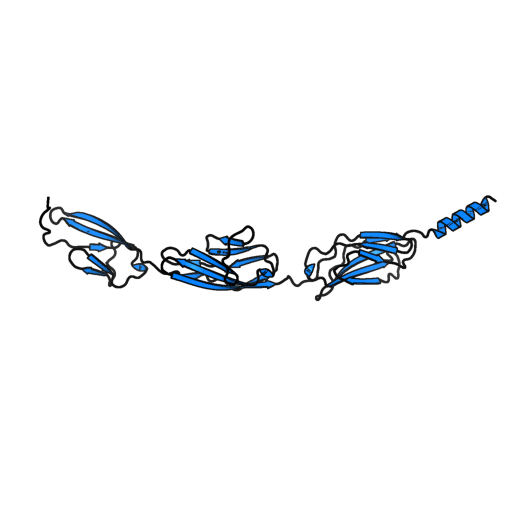3.160 -24.482 1.00 97.38 101 ARG A CA 1
ATOM 774 C C . ARG A 1 101 ? 7.920 -3.431 -23.024 1.00 97.38 101 ARG A C 1
ATOM 776 O O . ARG A 1 101 ? 8.773 -4.267 -22.749 1.00 97.38 101 ARG A O 1
ATOM 783 N N . ILE A 1 102 ? 7.233 -2.762 -22.100 1.00 97.88 102 ILE A N 1
ATOM 784 C CA . ILE A 1 102 ? 7.372 -3.007 -20.659 1.00 97.88 102 ILE A CA 1
ATOM 785 C C . ILE A 1 102 ? 6.242 -3.917 -20.171 1.00 97.88 102 ILE A C 1
ATOM 787 O O . ILE A 1 102 ? 5.066 -3.661 -20.441 1.00 97.88 102 ILE A O 1
ATOM 791 N N . ARG A 1 103 ? 6.603 -4.950 -19.409 1.00 97.56 103 ARG A N 1
ATOM 792 C CA . ARG A 1 103 ? 5.690 -5.800 -18.633 1.00 97.56 103 ARG A CA 1
ATOM 793 C C . ARG A 1 103 ? 6.224 -6.007 -17.218 1.00 97.56 103 ARG A C 1
ATOM 795 O O . ARG A 1 103 ? 7.398 -5.760 -16.949 1.00 97.56 103 ARG A O 1
ATOM 802 N N . TRP A 1 104 ? 5.350 -6.438 -16.316 1.00 98.62 104 TRP A N 1
ATOM 803 C CA . TRP A 1 104 ? 5.673 -6.616 -14.904 1.00 98.62 104 TRP A CA 1
ATOM 804 C C . TRP A 1 104 ? 5.351 -8.026 -14.433 1.00 98.62 104 TRP A C 1
ATOM 806 O O . TRP A 1 104 ? 4.299 -8.554 -14.779 1.00 98.62 104 TRP A O 1
ATOM 816 N N . LEU A 1 105 ? 6.221 -8.586 -13.593 1.00 98.44 105 LEU A N 1
ATOM 817 C CA . LEU A 1 105 ? 5.981 -9.834 -12.875 1.00 98.44 105 LEU A CA 1
ATOM 818 C C . LEU A 1 105 ? 5.790 -9.573 -11.379 1.00 98.44 105 LEU A C 1
ATOM 820 O O . LEU A 1 105 ? 6.466 -8.707 -10.822 1.00 98.44 105 LEU A O 1
ATOM 824 N N . LYS A 1 106 ? 4.943 -10.364 -10.719 1.00 97.75 106 LYS A N 1
ATOM 825 C CA . LYS A 1 106 ? 4.869 -10.496 -9.255 1.00 97.75 106 LYS A CA 1
ATOM 826 C C . LYS A 1 106 ? 5.300 -11.913 -8.898 1.00 97.75 106 LYS A C 1
ATOM 828 O O . LYS A 1 106 ? 4.654 -12.862 -9.320 1.00 97.75 106 LYS A O 1
ATOM 833 N N . ASN A 1 107 ? 6.389 -12.064 -8.143 1.00 91.88 107 ASN A N 1
ATOM 834 C CA . ASN A 1 107 ? 6.939 -13.378 -7.769 1.00 91.88 107 ASN A CA 1
ATOM 835 C C . ASN A 1 107 ? 7.147 -14.338 -8.965 1.00 91.88 107 ASN A C 1
ATOM 837 O O . ASN A 1 107 ? 7.012 -15.548 -8.824 1.00 91.88 107 ASN A O 1
ATOM 841 N N . GLY A 1 108 ? 7.482 -13.793 -10.139 1.00 91.69 108 GLY A N 1
ATOM 842 C CA . GLY A 1 108 ? 7.714 -14.563 -11.366 1.00 91.69 108 GLY A CA 1
ATOM 843 C C . GLY A 1 108 ? 6.494 -14.743 -12.276 1.00 91.69 108 GLY A C 1
ATOM 844 O O . GLY A 1 108 ? 6.670 -15.189 -13.405 1.00 91.69 108 GLY A O 1
ATOM 845 N N . GLU A 1 109 ? 5.291 -14.352 -11.849 1.00 96.69 109 GLU A N 1
ATOM 846 C CA . GLU A 1 109 ? 4.066 -14.461 -12.655 1.00 96.69 109 GLU A CA 1
ATOM 847 C C . GLU A 1 109 ? 3.673 -13.129 -13.299 1.00 96.69 109 GLU A C 1
ATOM 849 O O . GLU A 1 109 ? 3.782 -12.075 -12.667 1.00 96.69 109 GLU A O 1
ATOM 854 N N . ASP A 1 110 ? 3.209 -13.165 -14.554 1.00 96.44 110 ASP A N 1
ATOM 855 C CA . ASP A 1 110 ? 2.826 -11.964 -15.303 1.00 96.44 110 ASP A CA 1
ATOM 856 C C . ASP A 1 110 ? 1.637 -11.237 -14.666 1.00 96.44 110 ASP A C 1
ATOM 858 O O . ASP A 1 110 ? 0.586 -11.808 -14.372 1.00 96.44 110 ASP A O 1
ATOM 862 N N . ILE A 1 111 ? 1.796 -9.926 -14.494 1.00 97.12 111 ILE A N 1
ATOM 863 C CA . ILE A 1 111 ? 0.751 -9.051 -13.977 1.00 97.12 111 ILE A CA 1
ATOM 864 C C . ILE A 1 111 ? -0.105 -8.551 -15.135 1.00 97.12 111 ILE A C 1
ATOM 866 O O . ILE A 1 111 ? 0.359 -7.823 -16.014 1.00 97.12 111 ILE A O 1
ATOM 870 N N . MET A 1 112 ? -1.397 -8.856 -15.065 1.00 93.94 112 MET A N 1
ATOM 871 C CA . MET A 1 112 ? -2.400 -8.314 -15.974 1.00 93.94 112 MET A CA 1
ATOM 872 C C . MET A 1 112 ? -3.119 -7.124 -15.339 1.00 93.94 112 MET A C 1
ATOM 874 O O . MET A 1 112 ? -3.529 -7.168 -14.176 1.00 93.94 112 MET A O 1
ATOM 878 N N . SER A 1 113 ? -3.291 -6.054 -16.117 1.00 94.69 113 SER A N 1
ATOM 879 C CA . SER A 1 113 ? -4.061 -4.890 -15.675 1.00 94.69 113 SER A CA 1
ATOM 880 C C . SER A 1 113 ? -5.521 -5.271 -15.408 1.00 94.69 113 SER A C 1
ATOM 882 O O . SER A 1 113 ? -6.143 -5.991 -16.185 1.00 94.69 113 SER A O 1
ATOM 884 N N . ASN A 1 114 ? -6.081 -4.742 -14.326 1.00 95.75 114 ASN A N 1
ATOM 885 C CA . ASN A 1 114 ? -7.475 -4.888 -13.925 1.00 95.75 114 ASN A CA 1
ATOM 886 C C . ASN A 1 114 ? -7.969 -3.588 -13.250 1.00 95.75 114 ASN A C 1
ATOM 888 O O . ASN A 1 114 ? -7.345 -2.532 -13.369 1.00 95.75 114 ASN A O 1
ATOM 892 N N . GLY A 1 115 ? -9.110 -3.628 -12.552 1.00 94.12 115 GLY A N 1
ATOM 893 C CA . GLY A 1 115 ? -9.645 -2.447 -11.860 1.00 94.12 115 GLY A CA 1
ATOM 894 C C . GLY A 1 115 ? -8.694 -1.860 -10.802 1.00 94.12 115 GLY A C 1
ATOM 895 O O . GLY A 1 115 ? -8.618 -0.640 -10.648 1.00 94.12 115 GLY A O 1
ATOM 896 N N . ARG A 1 116 ? -7.930 -2.719 -10.117 1.00 96.69 116 ARG A N 1
ATOM 897 C CA . ARG A 1 116 ? -7.056 -2.384 -8.982 1.00 96.69 116 ARG A CA 1
ATOM 898 C C . ARG A 1 116 ? -5.596 -2.167 -9.388 1.00 96.69 116 ARG A C 1
ATOM 900 O O . ARG A 1 116 ? -4.950 -1.251 -8.880 1.00 96.69 116 ARG A O 1
ATOM 907 N N . VAL A 1 117 ? -5.095 -2.998 -10.299 1.00 98.00 117 VAL A N 1
ATOM 908 C CA . VAL A 1 117 ? -3.707 -3.030 -10.773 1.00 98.00 117 VAL A CA 1
ATOM 909 C C . VAL A 1 117 ? -3.643 -2.472 -12.187 1.00 98.00 117 VAL A C 1
ATOM 911 O O . VAL A 1 117 ? -4.359 -2.941 -13.064 1.00 98.00 117 VAL A O 1
ATOM 914 N N . LYS A 1 118 ? -2.790 -1.480 -12.438 1.00 97.88 118 LYS A N 1
ATOM 915 C CA . LYS A 1 118 ? -2.663 -0.837 -13.751 1.00 97.88 118 LYS A CA 1
ATOM 916 C C . LYS A 1 118 ? -1.205 -0.699 -14.153 1.00 97.88 118 LYS A C 1
ATOM 918 O O . LYS A 1 118 ? -0.417 -0.105 -13.421 1.00 97.88 118 LYS A O 1
ATOM 923 N N . ILE A 1 119 ? -0.877 -1.172 -15.349 1.00 97.44 119 ILE A N 1
ATOM 924 C CA . ILE A 1 119 ? 0.369 -0.829 -16.038 1.00 97.44 119 ILE A CA 1
ATOM 925 C C . ILE A 1 119 ? 0.070 0.376 -16.933 1.00 97.44 119 ILE A C 1
ATOM 927 O O . ILE A 1 119 ? -0.752 0.302 -17.843 1.00 97.44 119 ILE A O 1
ATOM 931 N N . GLN A 1 120 ? 0.681 1.516 -16.625 1.00 95.56 120 GLN A N 1
ATOM 932 C CA . GLN A 1 120 ? 0.501 2.760 -17.370 1.00 95.56 120 GLN A CA 1
ATOM 933 C C . GLN A 1 120 ? 1.307 2.738 -18.675 1.00 95.56 120 GLN A C 1
ATOM 935 O O . GLN A 1 120 ? 2.345 2.087 -18.752 1.00 95.56 120 GLN A O 1
ATOM 940 N N . ASN A 1 121 ? 0.911 3.557 -19.656 1.00 92.81 121 ASN A N 1
ATOM 941 C CA . ASN A 1 121 ? 1.665 3.751 -20.908 1.00 92.81 121 ASN A CA 1
ATOM 942 C C . ASN A 1 121 ? 3.113 4.219 -20.674 1.00 92.81 121 ASN A C 1
ATOM 944 O O . ASN A 1 121 ? 3.975 4.023 -21.518 1.00 92.81 121 ASN A O 1
ATOM 948 N N . SER A 1 122 ? 3.384 4.828 -19.516 1.00 93.44 122 SER A N 1
ATOM 949 C CA . SER A 1 122 ? 4.724 5.222 -19.076 1.00 93.44 122 SER A CA 1
ATOM 950 C C . SER A 1 122 ? 5.614 4.051 -18.640 1.00 93.44 122 SER A C 1
ATOM 952 O O . SER A 1 122 ? 6.743 4.299 -18.234 1.00 93.44 122 SER A O 1
ATOM 954 N N . GLY A 1 123 ? 5.097 2.817 -18.625 1.00 95.56 123 GLY A N 1
ATOM 955 C CA . GLY A 1 123 ? 5.755 1.630 -18.072 1.00 95.56 123 GLY A CA 1
ATOM 956 C C . GLY A 1 123 ? 5.583 1.462 -16.559 1.00 95.56 123 GLY A C 1
ATOM 957 O O . GLY A 1 123 ? 5.967 0.434 -16.005 1.00 95.56 123 GLY A O 1
ATOM 958 N N . SER A 1 124 ? 4.983 2.439 -15.868 1.00 97.50 124 SER A N 1
ATOM 959 C CA . SER A 1 124 ? 4.799 2.382 -14.412 1.00 97.50 124 SER A CA 1
ATOM 960 C C . SER A 1 124 ? 3.705 1.393 -14.002 1.00 97.50 124 SER A C 1
ATOM 962 O O . SER A 1 124 ? 2.596 1.447 -14.534 1.00 97.50 124 SER A O 1
ATOM 964 N N . LEU A 1 125 ? 3.978 0.574 -12.987 1.00 98.56 125 LEU A N 1
ATOM 965 C CA . LEU A 1 125 ? 2.989 -0.266 -12.313 1.00 98.56 125 LEU A CA 1
ATOM 966 C C . LEU A 1 125 ? 2.357 0.505 -11.149 1.00 98.56 125 LEU A C 1
ATOM 968 O O . LEU A 1 125 ? 3.064 1.063 -10.311 1.00 98.56 125 LEU A O 1
ATOM 972 N N . VAL A 1 126 ? 1.028 0.523 -11.084 1.00 98.50 126 VAL A N 1
ATOM 973 C CA . VAL A 1 126 ? 0.244 1.124 -9.999 1.00 98.50 126 VAL A CA 1
ATOM 974 C C . VAL A 1 126 ? -0.693 0.074 -9.418 1.00 98.50 126 VAL A C 1
ATOM 976 O O . VAL A 1 126 ? -1.456 -0.548 -10.152 1.00 98.50 126 VAL A O 1
ATOM 979 N N . ILE A 1 127 ? -0.656 -0.097 -8.101 1.00 98.50 127 ILE A N 1
ATOM 980 C CA . ILE A 1 127 ? -1.496 -1.036 -7.355 1.00 98.50 127 ILE A CA 1
ATOM 981 C C . ILE A 1 127 ? -2.266 -0.226 -6.316 1.00 98.50 127 ILE A C 1
ATOM 983 O O . ILE A 1 127 ? -1.670 0.310 -5.382 1.00 98.50 127 ILE A O 1
ATOM 987 N N . ASN A 1 128 ? -3.578 -0.095 -6.493 1.00 97.94 128 ASN A N 1
ATOM 988 C CA . ASN A 1 128 ? -4.440 0.603 -5.539 1.00 97.94 128 ASN A CA 1
ATOM 989 C C . ASN A 1 128 ? -4.909 -0.334 -4.424 1.00 97.94 128 ASN A C 1
ATOM 991 O O . ASN A 1 128 ? -5.000 -1.543 -4.637 1.00 97.94 128 ASN A O 1
ATOM 995 N N . GLN A 1 129 ? -5.253 0.245 -3.269 1.00 95.00 129 GLN A N 1
ATOM 996 C CA . GLN A 1 129 ? -5.810 -0.478 -2.120 1.00 95.00 129 GLN A CA 1
ATOM 997 C C . GLN A 1 129 ? -4.993 -1.734 -1.784 1.00 95.00 129 GLN A C 1
ATOM 999 O O . GLN A 1 129 ? -5.505 -2.849 -1.828 1.00 95.00 129 GLN A O 1
ATOM 1004 N N . ILE A 1 130 ? -3.695 -1.553 -1.526 1.00 96.56 130 ILE A N 1
ATOM 1005 C CA . ILE A 1 130 ? -2.777 -2.679 -1.327 1.00 96.56 130 ILE A CA 1
ATOM 1006 C C . ILE A 1 130 ? -3.147 -3.509 -0.092 1.00 96.56 130 ILE A C 1
ATOM 1008 O O . ILE A 1 130 ? -3.441 -2.955 0.973 1.00 96.56 130 ILE A O 1
ATOM 1012 N N . GLY A 1 131 ? -3.093 -4.830 -0.225 1.00 93.75 131 GLY A N 1
ATOM 1013 C CA . GLY A 1 131 ? -3.246 -5.783 0.873 1.00 93.75 131 GLY A CA 1
ATOM 1014 C C . GLY A 1 131 ? -1.909 -6.376 1.326 1.00 93.75 131 GLY A C 1
ATOM 1015 O O . GLY A 1 131 ? -0.862 -6.103 0.738 1.00 93.75 131 GLY A O 1
ATOM 1016 N N . LEU A 1 132 ? -1.919 -7.189 2.385 1.00 92.56 132 LEU A N 1
ATOM 1017 C CA . LEU A 1 132 ? -0.703 -7.868 2.865 1.00 92.56 132 LEU A CA 1
ATOM 1018 C C . LEU A 1 132 ? -0.170 -8.866 1.826 1.00 92.56 132 LEU A C 1
ATOM 1020 O O . LEU A 1 132 ? 1.037 -9.036 1.682 1.00 92.56 132 LEU A O 1
ATOM 1024 N N . GLU A 1 133 ? -1.070 -9.464 1.052 1.00 94.94 133 GLU A N 1
ATOM 1025 C CA . GLU A 1 133 ? -0.790 -10.367 -0.060 1.00 94.94 133 GLU A CA 1
ATOM 1026 C C . GLU A 1 133 ? -0.091 -9.687 -1.245 1.00 94.94 133 GLU A C 1
ATOM 1028 O O . GLU A 1 133 ? 0.441 -10.367 -2.126 1.00 94.94 133 GLU A O 1
ATOM 1033 N N . ASP A 1 134 ? -0.079 -8.352 -1.305 1.00 97.25 134 ASP A N 1
ATOM 1034 C CA . ASP A 1 134 ? 0.658 -7.605 -2.324 1.00 97.25 134 ASP A CA 1
ATOM 1035 C C . ASP A 1 134 ? 2.147 -7.455 -1.995 1.00 97.25 134 ASP A C 1
ATOM 1037 O O . ASP A 1 134 ? 2.918 -7.097 -2.889 1.00 97.25 134 ASP A O 1
ATOM 1041 N N . ALA A 1 135 ? 2.574 -7.761 -0.765 1.00 97.88 135 ALA A N 1
ATOM 1042 C CA . ALA A 1 135 ? 3.983 -7.775 -0.392 1.00 97.88 135 ALA A CA 1
ATOM 1043 C C . ALA A 1 135 ? 4.733 -8.864 -1.178 1.00 97.88 135 ALA A C 1
ATOM 1045 O O . ALA A 1 135 ? 4.511 -10.060 -0.998 1.00 97.88 135 ALA A O 1
ATOM 1046 N N . ALA A 1 136 ? 5.605 -8.442 -2.092 1.00 98.06 136 ALA A N 1
ATOM 1047 C CA . ALA A 1 136 ? 6.236 -9.318 -3.073 1.00 98.06 136 ALA A CA 1
ATOM 1048 C C . ALA A 1 136 ? 7.459 -8.648 -3.712 1.00 98.06 136 ALA A C 1
ATOM 1050 O O . ALA A 1 136 ? 7.703 -7.450 -3.528 1.00 98.06 136 ALA A O 1
ATOM 1051 N N . TYR A 1 137 ? 8.202 -9.422 -4.504 1.00 97.81 137 TYR A N 1
ATOM 1052 C CA . TYR A 1 137 ? 9.151 -8.872 -5.466 1.00 97.81 137 TYR A CA 1
ATOM 1053 C C . TYR A 1 137 ? 8.440 -8.627 -6.796 1.00 97.81 137 TYR A C 1
ATOM 1055 O O . TYR A 1 137 ? 7.818 -9.529 -7.362 1.00 97.81 137 TYR A O 1
ATOM 1063 N N . TYR A 1 138 ? 8.547 -7.393 -7.279 1.00 98.44 138 TYR A N 1
ATOM 1064 C CA . TYR A 1 138 ? 8.017 -6.943 -8.555 1.00 98.44 138 TYR A CA 1
ATOM 1065 C C . TYR A 1 138 ? 9.168 -6.770 -9.537 1.00 98.44 138 TYR A C 1
ATOM 1067 O O . TYR A 1 138 ? 10.108 -6.022 -9.264 1.00 98.44 138 TYR A O 1
ATOM 1075 N N . GLN A 1 139 ? 9.097 -7.455 -10.675 1.00 98.56 139 GLN A N 1
ATOM 1076 C CA . GLN A 1 139 ? 10.127 -7.396 -11.708 1.00 98.56 139 GLN A CA 1
ATOM 1077 C C . GLN A 1 139 ? 9.605 -6.624 -12.915 1.00 98.56 139 GLN A C 1
ATOM 1079 O O . GLN A 1 139 ? 8.598 -7.012 -13.500 1.00 98.56 139 GLN A O 1
ATOM 1084 N N . CYS A 1 140 ? 10.287 -5.547 -13.291 1.00 98.50 140 CYS A N 1
ATOM 1085 C CA . CYS A 1 140 ? 10.064 -4.886 -14.569 1.00 98.50 140 CYS A CA 1
ATOM 1086 C C . CYS A 1 140 ? 10.886 -5.594 -15.642 1.00 98.50 140 CYS A C 1
ATOM 1088 O O . CYS A 1 140 ? 12.081 -5.833 -15.451 1.00 98.50 140 CYS A O 1
ATOM 1090 N N . ILE A 1 141 ? 10.252 -5.894 -16.770 1.00 98.44 141 ILE A N 1
ATOM 1091 C CA . ILE A 1 141 ? 10.882 -6.506 -17.934 1.00 98.44 141 ILE A CA 1
ATOM 1092 C C . ILE A 1 141 ? 10.624 -5.611 -19.141 1.00 98.44 141 ILE A C 1
ATOM 1094 O O . ILE A 1 141 ? 9.473 -5.330 -19.470 1.00 98.44 141 ILE A O 1
ATOM 1098 N N . ALA A 1 142 ? 11.702 -5.175 -19.788 1.00 98.50 142 ALA A N 1
ATOM 1099 C CA . ALA A 1 142 ? 11.679 -4.435 -21.039 1.00 98.50 142 ALA A CA 1
ATOM 1100 C C . ALA A 1 142 ? 12.187 -5.336 -22.166 1.00 98.50 142 ALA A C 1
ATOM 1102 O O . ALA A 1 142 ? 13.305 -5.844 -22.089 1.00 98.50 142 ALA A O 1
ATOM 1103 N N . GLU A 1 143 ? 11.383 -5.532 -23.208 1.00 98.06 143 GLU A N 1
ATOM 1104 C CA . GLU A 1 143 ? 11.681 -6.461 -24.302 1.00 98.06 143 GLU A CA 1
ATOM 1105 C C . GLU A 1 143 ? 11.511 -5.799 -25.675 1.00 98.06 143 GLU A C 1
ATOM 1107 O O . GLU A 1 143 ? 10.569 -5.042 -25.916 1.00 98.06 143 GLU A O 1
ATOM 1112 N N . ASN A 1 144 ? 12.425 -6.097 -26.595 1.00 97.69 144 ASN A N 1
ATOM 1113 C CA . ASN A 1 144 ? 12.253 -5.850 -28.022 1.00 97.69 144 ASN A CA 1
ATOM 1114 C C . ASN A 1 144 ? 12.844 -7.026 -28.817 1.00 97.69 144 ASN A C 1
ATOM 1116 O O . ASN A 1 144 ? 13.379 -7.978 -28.253 1.00 97.69 1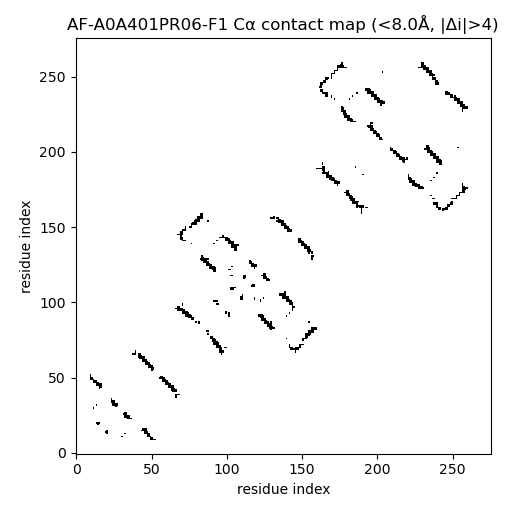44 ASN A O 1
ATOM 1120 N N . ARG A 1 145 ? 12.771 -6.975 -30.151 1.00 97.75 145 ARG A N 1
ATOM 1121 C CA . ARG A 1 145 ? 13.257 -8.070 -31.012 1.00 97.75 145 ARG A CA 1
ATOM 1122 C C . ARG A 1 145 ? 14.761 -8.367 -30.908 1.00 97.75 145 ARG A C 1
ATOM 1124 O O . ARG A 1 145 ? 15.193 -9.383 -31.435 1.00 97.75 145 ARG A O 1
ATOM 1131 N N . LEU A 1 146 ? 15.551 -7.477 -30.307 1.00 97.44 146 LEU A N 1
ATOM 1132 C CA . LEU A 1 146 ? 16.989 -7.668 -30.117 1.00 97.44 146 LEU A CA 1
ATOM 1133 C C . LEU A 1 146 ? 17.347 -8.225 -28.739 1.00 97.44 146 LEU A C 1
ATOM 1135 O O . LEU A 1 146 ? 18.471 -8.682 -28.556 1.00 97.44 146 LEU A O 1
ATOM 1139 N N . GLY A 1 147 ? 16.429 -8.197 -27.771 1.00 97.75 147 GLY A N 1
ATOM 1140 C CA . GLY A 1 147 ? 16.698 -8.756 -26.456 1.00 97.75 147 GLY A CA 1
ATOM 1141 C C . GLY A 1 147 ? 15.769 -8.256 -25.362 1.00 97.75 147 GLY A C 1
ATOM 1142 O O . GLY A 1 147 ? 14.694 -7.708 -25.606 1.00 97.75 147 GLY A O 1
ATOM 1143 N N . MET A 1 148 ? 16.218 -8.461 -24.127 1.00 98.00 148 MET A N 1
ATOM 1144 C CA . MET A 1 148 ? 15.450 -8.202 -22.920 1.00 98.00 148 MET A CA 1
ATOM 1145 C C . MET A 1 148 ? 16.358 -7.648 -21.820 1.00 98.00 148 MET A C 1
ATOM 1147 O O . MET A 1 148 ? 17.468 -8.138 -21.623 1.00 98.00 148 MET A O 1
ATOM 1151 N N . ALA A 1 149 ? 15.856 -6.668 -21.076 1.00 98.31 149 ALA A N 1
ATOM 1152 C CA . ALA A 1 149 ? 16.447 -6.171 -19.841 1.00 98.31 149 ALA A CA 1
ATOM 1153 C C . ALA A 1 149 ? 15.437 -6.318 -18.700 1.00 98.31 149 ALA A C 1
ATOM 1155 O O . ALA A 1 149 ? 14.231 -6.173 -18.909 1.00 98.31 149 ALA A O 1
ATOM 1156 N N . CYS A 1 150 ? 15.910 -6.600 -17.486 1.00 97.81 150 CYS A N 1
ATOM 1157 C CA . CYS A 1 150 ? 15.039 -6.738 -16.323 1.00 97.81 150 CYS A CA 1
ATOM 1158 C C . CYS A 1 150 ? 15.638 -6.104 -15.066 1.00 97.81 150 CYS A C 1
ATOM 1160 O O . CYS A 1 150 ? 16.852 -5.966 -14.933 1.00 97.81 150 CYS A O 1
ATOM 1162 N N . THR A 1 151 ? 14.766 -5.710 -14.144 1.00 98.19 151 THR A N 1
ATOM 1163 C CA . THR A 1 151 ? 15.130 -5.188 -12.823 1.00 98.19 151 THR A CA 1
ATOM 1164 C C . THR A 1 151 ? 14.037 -5.516 -11.816 1.00 98.19 151 THR A C 1
ATOM 1166 O O . THR A 1 151 ? 12.879 -5.687 -12.198 1.00 98.19 151 THR A O 1
ATOM 1169 N N . THR A 1 152 ? 14.384 -5.584 -10.535 1.00 98.06 152 THR A N 1
ATOM 1170 C CA . THR A 1 152 ? 13.487 -6.045 -9.471 1.00 98.06 152 THR A CA 1
ATOM 1171 C C . THR A 1 152 ? 13.442 -5.040 -8.327 1.00 98.06 152 THR A C 1
ATOM 1173 O O . THR A 1 152 ? 14.473 -4.527 -7.903 1.00 98.06 152 THR A O 1
ATOM 1176 N N . ALA A 1 153 ? 12.249 -4.812 -7.780 1.00 98.25 153 ALA A N 1
ATOM 1177 C CA . ALA A 1 153 ? 12.022 -4.028 -6.572 1.00 98.25 153 ALA A CA 1
ATOM 1178 C C . ALA A 1 153 ? 11.088 -4.767 -5.609 1.00 98.25 153 ALA A C 1
ATOM 1180 O O . ALA A 1 153 ? 10.219 -5.531 -6.029 1.00 98.25 153 ALA A O 1
ATOM 1181 N N . LYS A 1 154 ? 11.248 -4.544 -4.304 1.00 98.19 154 LYS A N 1
ATOM 1182 C CA . LYS A 1 154 ? 10.393 -5.151 -3.277 1.00 98.19 154 LYS A CA 1
ATOM 1183 C C . LYS A 1 154 ? 9.281 -4.189 -2.849 1.00 98.19 154 LYS A C 1
ATOM 1185 O O . LYS A 1 154 ? 9.534 -3.006 -2.627 1.00 98.19 154 LYS A O 1
ATOM 1190 N N . LEU A 1 155 ? 8.068 -4.715 -2.675 1.00 98.31 155 LEU A N 1
ATOM 1191 C CA . LEU A 1 155 ? 7.001 -4.068 -1.909 1.00 98.31 155 LEU A CA 1
ATOM 1192 C C . LEU A 1 155 ? 6.955 -4.678 -0.509 1.00 98.31 155 LEU A C 1
ATOM 1194 O O . LEU A 1 155 ? 6.714 -5.876 -0.366 1.00 98.31 155 LEU A O 1
ATOM 1198 N N . ALA A 1 156 ? 7.146 -3.861 0.522 1.00 97.31 156 ALA A N 1
ATOM 1199 C CA . ALA A 1 156 ? 6.742 -4.207 1.879 1.00 97.31 156 ALA A CA 1
ATOM 1200 C C . ALA A 1 156 ? 5.384 -3.558 2.174 1.00 97.31 156 ALA A C 1
ATOM 1202 O O . ALA A 1 156 ? 5.186 -2.380 1.863 1.00 97.31 156 ALA A O 1
ATOM 1203 N N . VAL A 1 157 ? 4.462 -4.311 2.774 1.00 95.38 157 VAL A N 1
ATOM 1204 C CA . VAL A 1 157 ? 3.171 -3.778 3.219 1.00 95.38 157 VAL A CA 1
ATOM 1205 C C . VAL A 1 157 ? 3.104 -3.852 4.734 1.00 95.38 157 VAL A C 1
ATOM 1207 O O . VAL A 1 157 ? 3.238 -4.927 5.312 1.00 95.38 157 VAL A O 1
ATOM 1210 N N . THR A 1 158 ? 2.925 -2.703 5.372 1.00 90.00 158 THR A N 1
ATOM 1211 C CA . THR A 1 158 ? 2.753 -2.587 6.819 1.00 90.00 158 THR A CA 1
ATOM 1212 C C . THR A 1 158 ? 1.313 -2.235 7.151 1.00 90.00 158 THR A C 1
ATOM 1214 O O . THR A 1 158 ? 0.578 -1.669 6.340 1.00 90.00 158 THR A O 1
ATOM 1217 N N . ILE A 1 159 ? 0.880 -2.567 8.360 1.00 83.94 159 ILE A N 1
ATOM 1218 C CA . ILE A 1 159 ? -0.370 -2.040 8.903 1.00 83.94 159 ILE A CA 1
ATOM 1219 C C . ILE A 1 159 ? -0.026 -0.726 9.606 1.00 83.94 159 ILE A C 1
ATOM 1221 O O . ILE A 1 159 ? 1.099 -0.526 10.067 1.00 83.94 159 ILE A O 1
ATOM 1225 N N . ARG A 1 160 ? -0.965 0.221 9.623 1.00 75.25 160 ARG A N 1
ATOM 1226 C CA . ARG A 1 160 ? -0.776 1.464 10.364 1.00 75.25 160 ARG A CA 1
ATOM 1227 C C . ARG A 1 160 ? -0.766 1.130 11.851 1.00 75.25 160 ARG A C 1
ATOM 1229 O O . ARG A 1 160 ? -1.816 0.897 12.429 1.00 75.25 160 ARG A O 1
ATOM 1236 N N . GLU A 1 161 ? 0.410 1.102 12.457 1.00 70.81 161 GLU A N 1
ATOM 1237 C CA . GLU A 1 161 ? 0.553 0.984 13.906 1.00 70.81 161 GLU A CA 1
ATOM 1238 C C . GLU A 1 161 ? 0.005 2.256 14.564 1.00 70.81 161 GLU A C 1
ATOM 1240 O O . GLU A 1 161 ? 0.457 3.372 14.292 1.00 70.81 161 GLU A O 1
ATOM 1245 N N . GLY A 1 162 ? -1.035 2.100 15.376 1.00 77.44 162 GLY A N 1
ATOM 1246 C CA . GLY A 1 162 ? -1.639 3.181 16.140 1.00 77.44 162 GLY A CA 1
ATOM 1247 C C . GLY A 1 162 ? -2.803 2.661 16.968 1.00 77.44 162 GLY A C 1
ATOM 1248 O O . GLY A 1 162 ? -3.412 1.656 16.613 1.00 77.44 162 GLY A O 1
ATOM 1249 N N . LEU A 1 163 ? -3.126 3.355 18.059 1.00 85.81 163 LEU A N 1
ATOM 1250 C CA . LEU A 1 163 ? -4.266 2.985 18.896 1.00 85.81 163 LEU A CA 1
ATOM 1251 C C . LEU A 1 163 ? -5.543 2.857 18.044 1.00 85.81 163 LEU A C 1
ATOM 1253 O O . LEU A 1 163 ? -5.768 3.704 17.170 1.00 85.81 163 LEU A O 1
ATOM 1257 N N . PRO A 1 164 ? -6.387 1.840 18.293 1.00 90.38 164 PRO A N 1
ATOM 1258 C CA . PRO A 1 164 ? -7.704 1.756 17.688 1.00 90.38 164 PRO A CA 1
ATOM 1259 C C . PRO A 1 164 ? -8.489 3.053 17.883 1.00 90.38 164 PRO A C 1
ATOM 1261 O O . PRO A 1 164 ? -8.333 3.766 18.880 1.00 90.38 164 PRO A O 1
ATOM 1264 N N . SER A 1 165 ? -9.360 3.362 16.928 1.00 91.19 165 SER A N 1
ATOM 1265 C CA . SER A 1 165 ? -10.378 4.394 17.157 1.00 91.19 165 SER A CA 1
ATOM 1266 C C . SER A 1 165 ? -11.369 3.952 18.251 1.00 91.19 165 SER A C 1
ATOM 1268 O O . SER A 1 165 ? -11.398 2.785 18.640 1.00 91.19 165 SER A O 1
ATOM 1270 N N . ALA A 1 166 ? -12.150 4.887 18.798 1.00 94.56 166 ALA A N 1
ATOM 1271 C CA . ALA A 1 166 ? -13.145 4.551 19.816 1.00 94.56 166 ALA A CA 1
ATOM 1272 C C . ALA A 1 166 ? -14.258 3.652 19.228 1.00 94.56 166 ALA A C 1
ATOM 1274 O O . ALA A 1 166 ? -14.614 3.839 18.057 1.00 94.56 166 ALA A O 1
ATOM 1275 N N . PRO A 1 167 ? -14.824 2.713 20.010 1.00 96.19 167 PRO A N 1
ATOM 1276 C CA . PRO A 1 167 ? -16.003 1.944 19.613 1.00 96.19 167 PRO A CA 1
ATOM 1277 C C . PRO A 1 167 ? -17.163 2.848 19.178 1.00 96.19 167 PRO A C 1
ATOM 1279 O O . PRO A 1 167 ? -17.371 3.932 19.737 1.00 96.19 167 PRO A O 1
ATOM 1282 N N . LYS A 1 168 ? -17.906 2.404 18.162 1.00 95.44 168 LYS A N 1
ATOM 1283 C CA . LYS A 1 168 ? -19.019 3.151 17.564 1.00 95.44 168 LYS A CA 1
ATOM 1284 C C . LYS A 1 168 ? -20.359 2.687 18.122 1.00 95.44 168 LYS A C 1
ATOM 1286 O O . LYS A 1 168 ? -20.439 1.630 18.736 1.00 95.44 168 LYS A O 1
ATOM 1291 N N . SER A 1 169 ? -21.398 3.493 17.902 1.00 94.56 169 SER A N 1
ATOM 1292 C CA . SER A 1 169 ? -22.802 3.098 18.099 1.00 94.56 16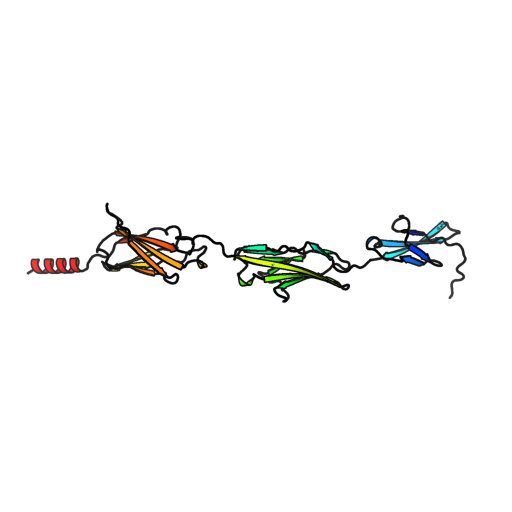9 SER A CA 1
ATOM 1293 C C . SER A 1 169 ? -23.091 2.451 19.462 1.00 94.56 169 SER A C 1
ATOM 1295 O O . SER A 1 169 ? -23.869 1.506 19.552 1.00 94.56 169 SER A O 1
ATOM 1297 N N . VAL A 1 170 ? -22.440 2.940 20.527 1.00 96.50 170 VAL A N 1
ATOM 1298 C CA . VAL A 1 170 ? -22.643 2.411 21.879 1.00 96.50 170 VAL A CA 1
ATOM 1299 C C . VAL A 1 170 ? -24.081 2.675 22.300 1.00 96.50 170 VAL A C 1
ATOM 1301 O O . VAL A 1 170 ? -24.541 3.816 22.281 1.00 96.50 170 VAL A O 1
ATOM 1304 N N . SER A 1 171 ? -24.780 1.618 22.690 1.00 96.50 171 SER A N 1
ATOM 1305 C CA . SER A 1 171 ? -26.144 1.681 23.196 1.00 96.50 171 SER A CA 1
ATOM 1306 C C . SER A 1 171 ? -26.252 0.910 24.505 1.00 96.50 171 SER A C 1
ATOM 1308 O O . SER A 1 171 ? -25.530 -0.060 24.734 1.00 96.50 171 SER A O 1
ATOM 1310 N N . ALA A 1 172 ? -27.143 1.362 25.382 1.00 96.38 172 ALA A N 1
ATOM 1311 C CA . ALA A 1 172 ? -27.411 0.723 26.659 1.00 96.38 172 ALA A CA 1
ATOM 1312 C C . ALA A 1 172 ? -28.925 0.616 26.849 1.00 96.38 172 ALA A C 1
ATOM 1314 O O . A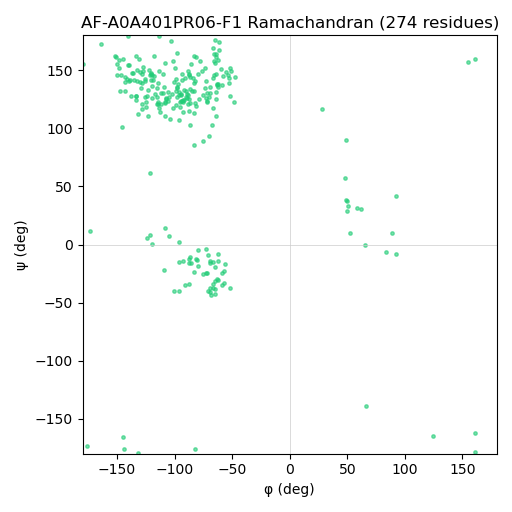LA A 1 172 ? -29.644 1.604 26.704 1.00 96.38 172 ALA A O 1
ATOM 1315 N N . THR A 1 173 ? -29.403 -0.587 27.153 1.00 95.75 173 THR A N 1
ATOM 1316 C CA . THR A 1 173 ? -30.828 -0.892 27.319 1.00 95.75 173 THR A CA 1
ATOM 1317 C C . THR A 1 173 ? -31.054 -1.553 28.679 1.00 95.75 173 THR A C 1
ATOM 1319 O O . THR A 1 173 ? -30.351 -2.513 29.010 1.00 95.75 173 THR A O 1
ATOM 1322 N N . PRO A 1 174 ? -31.978 -1.049 29.517 1.00 95.81 174 PRO A N 1
ATOM 1323 C CA . PRO A 1 174 ? -32.279 -1.699 30.785 1.00 95.81 174 PRO A CA 1
ATOM 1324 C C . PRO A 1 174 ? -32.995 -3.026 30.516 1.00 95.81 174 PRO A C 1
ATOM 1326 O O . PRO A 1 174 ? -33.951 -3.069 29.744 1.00 95.81 174 PRO A O 1
ATOM 1329 N N . LEU A 1 175 ? -32.524 -4.106 31.141 1.00 94.06 175 LEU A N 1
ATOM 1330 C CA . LEU A 1 175 ? -33.136 -5.435 31.032 1.00 94.06 175 LEU A CA 1
ATOM 1331 C C . LEU A 1 175 ? -34.001 -5.767 32.245 1.00 94.06 175 LEU A C 1
ATOM 1333 O O . LEU A 1 175 ? -35.057 -6.373 32.100 1.00 94.06 175 LEU A O 1
ATOM 1337 N N . THR A 1 176 ? -33.532 -5.398 33.435 1.00 94.00 176 THR A N 1
ATOM 1338 C CA . THR A 1 176 ? -34.230 -5.595 34.710 1.00 94.00 176 THR A CA 1
ATOM 1339 C C . THR A 1 176 ? -33.950 -4.406 35.631 1.00 94.00 176 THR A C 1
ATOM 1341 O O . THR A 1 176 ? -33.263 -3.449 35.255 1.00 94.00 176 THR A O 1
ATOM 1344 N N . SER A 1 177 ? -34.440 -4.465 36.869 1.00 94.44 177 SER A N 1
ATOM 1345 C CA . SER A 1 177 ? -34.077 -3.507 37.914 1.00 94.44 177 SER A CA 1
ATOM 1346 C C . SER A 1 177 ? -32.601 -3.577 38.321 1.00 94.44 177 SER A C 1
ATOM 1348 O O . SER A 1 177 ? -32.052 -2.617 38.851 1.00 94.44 177 SER A O 1
ATOM 1350 N N . THR A 1 178 ? -31.915 -4.681 38.021 1.00 95.12 178 THR A N 1
ATOM 1351 C CA . THR A 1 178 ? -30.524 -4.924 38.433 1.00 95.12 178 THR A CA 1
ATOM 1352 C C . THR A 1 178 ? -29.581 -5.220 37.270 1.00 95.12 178 THR A C 1
ATOM 1354 O O . THR A 1 178 ? -28.412 -5.537 37.498 1.00 95.12 178 THR A O 1
ATOM 1357 N N . ALA A 1 179 ? -30.046 -5.114 36.021 1.00 95.38 179 ALA A N 1
ATOM 1358 C CA . ALA A 1 179 ? -29.229 -5.420 34.854 1.00 95.38 179 ALA A CA 1
ATOM 1359 C C . ALA A 1 179 ? -29.485 -4.506 33.650 1.00 95.38 179 ALA A C 1
ATOM 1361 O O . ALA A 1 179 ? -30.621 -4.145 33.336 1.00 95.38 179 ALA A O 1
ATOM 1362 N N . VAL A 1 180 ? -28.407 -4.204 32.927 1.00 97.38 180 VAL A N 1
ATOM 1363 C CA . VAL A 1 180 ? -28.388 -3.413 31.688 1.00 97.38 180 VAL A CA 1
ATOM 1364 C C . VAL A 1 180 ? -27.612 -4.188 30.627 1.00 97.38 180 VAL A C 1
ATOM 1366 O O . VAL A 1 180 ? -26.529 -4.702 30.902 1.00 97.38 180 VAL A O 1
ATOM 1369 N N . LEU A 1 181 ? -28.144 -4.262 29.409 1.00 97.56 181 LEU A N 1
ATOM 1370 C CA . LEU A 1 181 ? -27.426 -4.760 28.238 1.00 97.56 181 LEU A CA 1
ATOM 1371 C C . LEU A 1 181 ? -26.780 -3.590 27.507 1.00 97.56 181 LEU A C 1
ATOM 1373 O O . LEU A 1 181 ? -27.473 -2.666 27.075 1.00 97.56 181 LEU A O 1
ATOM 1377 N N . VAL A 1 182 ? -25.464 -3.649 27.347 1.00 97.94 182 VAL A N 1
ATOM 1378 C CA . VAL A 1 182 ? -24.694 -2.666 26.587 1.00 97.94 182 VAL A CA 1
ATOM 1379 C C . VAL A 1 182 ? -24.191 -3.327 25.317 1.00 97.94 182 VAL A C 1
ATOM 1381 O O . VAL A 1 182 ? -23.611 -4.405 25.383 1.00 97.94 182 VAL A O 1
ATOM 1384 N N . SER A 1 183 ? -24.393 -2.685 24.172 1.00 97.62 183 SER A N 1
ATOM 1385 C CA . SER A 1 183 ? -23.871 -3.138 22.880 1.00 97.62 183 SER A CA 1
ATOM 1386 C C . SER A 1 183 ? -23.101 -2.020 22.189 1.00 97.62 183 SER A C 1
ATOM 1388 O O . SER A 1 183 ? -23.332 -0.837 22.449 1.00 97.62 183 SER A O 1
ATOM 1390 N N . TRP A 1 184 ? -22.141 -2.386 21.348 1.00 97.31 184 TRP A N 1
ATOM 1391 C CA . TRP A 1 184 ? -21.291 -1.451 20.619 1.00 97.31 184 TRP A CA 1
ATOM 1392 C C . TRP A 1 184 ? -20.888 -2.021 19.263 1.00 97.31 184 TRP A C 1
ATOM 1394 O O . TRP A 1 184 ? -20.874 -3.226 19.043 1.00 97.31 184 TRP A O 1
ATOM 1404 N N . GLU A 1 185 ? -20.496 -1.145 18.350 1.00 95.94 185 GLU A N 1
ATOM 1405 C CA . GLU A 1 185 ? -19.901 -1.519 17.074 1.00 95.94 185 GLU A CA 1
ATOM 1406 C C . GLU A 1 185 ? -18.379 -1.389 17.126 1.00 95.94 185 GLU A C 1
ATOM 1408 O O . GLU A 1 185 ? -17.806 -0.560 17.849 1.00 95.94 185 GLU A O 1
ATOM 1413 N N . ARG A 1 186 ? -17.703 -2.207 16.313 1.00 93.12 186 ARG A N 1
ATOM 1414 C CA . ARG A 1 186 ? -16.249 -2.134 16.171 1.00 93.12 186 ARG A CA 1
ATOM 1415 C C . ARG A 1 186 ? -15.820 -0.743 15.667 1.00 93.12 186 ARG A C 1
ATOM 1417 O O . ARG A 1 186 ? -16.572 -0.086 14.944 1.00 93.12 186 ARG A O 1
AT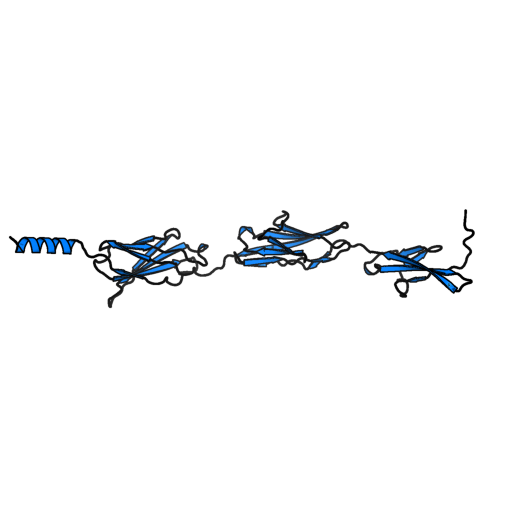OM 1424 N N . PRO A 1 187 ? -14.605 -0.288 16.015 1.00 91.94 187 PRO A N 1
ATOM 1425 C CA . PRO A 1 187 ? -14.083 0.979 15.516 1.00 91.94 187 PRO A CA 1
ATOM 1426 C C . PRO A 1 187 ? -13.946 1.009 13.981 1.00 91.94 187 PRO A C 1
ATOM 1428 O O . PRO A 1 187 ? -14.017 -0.020 13.309 1.00 91.94 187 PRO A O 1
ATOM 1431 N N . GLU A 1 188 ? -13.729 2.193 13.405 1.00 86.00 188 GLU A N 1
ATOM 1432 C CA . GLU A 1 188 ? -13.559 2.353 11.945 1.00 86.00 188 GLU A CA 1
ATOM 1433 C C . GLU A 1 188 ? -12.116 2.172 11.484 1.00 86.00 188 GLU A C 1
ATOM 1435 O O . GLU A 1 188 ? -11.845 1.691 10.386 1.00 86.00 188 GLU A O 1
ATOM 1440 N N . HIS A 1 189 ? -11.182 2.596 12.328 1.00 82.56 189 HIS A N 1
ATOM 1441 C CA . HIS A 1 189 ? -9.759 2.604 12.035 1.00 82.56 189 HIS A CA 1
ATOM 1442 C C . HIS A 1 189 ? -9.002 1.729 13.028 1.00 82.56 189 HIS A C 1
ATOM 1444 O O . HIS A 1 189 ? -9.232 1.827 14.241 1.00 82.56 189 HIS A O 1
ATOM 1450 N N . ASN A 1 190 ? -8.063 0.949 12.484 1.00 82.44 190 ASN A N 1
ATOM 1451 C CA . ASN A 1 190 ? -7.158 0.040 13.188 1.00 82.44 190 ASN A CA 1
ATOM 1452 C C . ASN A 1 190 ? -7.880 -1.083 13.956 1.00 82.44 190 ASN A C 1
ATOM 1454 O O . ASN A 1 190 ? -7.398 -1.564 14.981 1.00 82.44 190 ASN A O 1
ATOM 1458 N N . SER A 1 191 ? -9.037 -1.523 13.460 1.00 84.00 191 SER A N 1
ATOM 1459 C CA . SER A 1 191 ? -9.872 -2.531 14.133 1.00 84.00 191 SER A CA 1
ATOM 1460 C C . SER A 1 191 ? -9.276 -3.936 14.093 1.00 84.00 191 SER A C 1
ATOM 1462 O O . SER A 1 191 ? -9.519 -4.749 14.976 1.00 84.00 191 SER A O 1
ATOM 1464 N N . GLU A 1 192 ? -8.430 -4.194 13.103 1.00 82.38 192 GLU A N 1
ATOM 1465 C CA . GLU A 1 192 ? -7.653 -5.430 12.950 1.00 82.38 192 GLU A CA 1
ATOM 1466 C C . GLU A 1 192 ? -6.542 -5.603 13.998 1.00 82.38 192 GLU A C 1
ATOM 1468 O O . GLU A 1 192 ? -6.032 -6.707 14.155 1.00 82.38 192 GLU A O 1
ATOM 1473 N N . GLN A 1 193 ? -6.165 -4.544 14.721 1.00 83.69 193 GLN A N 1
ATOM 1474 C CA . GLN A 1 193 ? -5.149 -4.592 15.783 1.00 83.69 193 GLN A CA 1
ATOM 1475 C C . GLN A 1 193 ? -5.764 -4.741 17.190 1.00 83.69 193 GLN A C 1
ATOM 1477 O O . GLN A 1 193 ? -5.040 -4.724 18.189 1.00 83.69 193 GLN A O 1
ATOM 1482 N N . ILE A 1 194 ? -7.094 -4.856 17.292 1.00 91.62 194 ILE A N 1
ATOM 1483 C CA . ILE A 1 194 ? -7.812 -4.938 18.570 1.00 91.62 194 ILE A CA 1
ATOM 1484 C C . ILE A 1 194 ? -7.645 -6.326 19.191 1.00 91.62 194 ILE A C 1
ATOM 1486 O O . ILE A 1 194 ? -7.949 -7.346 18.571 1.00 91.62 194 ILE A O 1
ATOM 1490 N N . ILE A 1 195 ? -7.228 -6.340 20.457 1.00 94.00 195 ILE A N 1
ATOM 1491 C CA . ILE A 1 195 ? -7.152 -7.543 21.296 1.00 94.00 195 ILE A CA 1
ATOM 1492 C C . ILE A 1 195 ? -8.464 -7.742 22.064 1.00 94.00 195 ILE A C 1
ATOM 1494 O O . ILE A 1 195 ? -8.902 -8.875 22.258 1.00 94.00 195 ILE A O 1
ATOM 1498 N N . GLY A 1 196 ? -9.117 -6.651 22.468 1.00 95.75 196 GLY A N 1
ATOM 1499 C CA . GLY A 1 196 ? -10.403 -6.701 23.152 1.00 95.75 196 GLY A CA 1
ATOM 1500 C C . GLY A 1 196 ? -11.012 -5.334 23.428 1.00 95.75 196 GLY A C 1
ATOM 1501 O O . GLY A 1 196 ? -10.497 -4.300 22.989 1.00 95.75 196 GLY A O 1
ATOM 1502 N N . PHE A 1 197 ? -12.115 -5.345 24.167 1.00 97.56 197 PHE A N 1
ATOM 1503 C CA . PHE A 1 197 ? -12.822 -4.148 24.616 1.00 97.56 197 PHE A CA 1
ATOM 1504 C C . PHE A 1 197 ? -12.874 -4.105 26.137 1.00 97.56 197 PHE A C 1
ATOM 1506 O O . PHE A 1 197 ? -12.944 -5.144 26.784 1.00 97.56 197 PHE A O 1
ATOM 1513 N N . SER A 1 198 ? -12.852 -2.907 26.709 1.00 97.00 198 SER A N 1
ATOM 1514 C CA . SER A 1 198 ? -13.170 -2.691 28.116 1.00 97.00 198 SER A CA 1
ATOM 1515 C C . SER A 1 198 ? -14.428 -1.840 28.198 1.00 97.00 198 SER A C 1
ATOM 1517 O O . SER A 1 198 ? -14.472 -0.736 27.651 1.00 97.00 198 SER A O 1
ATOM 1519 N N . LEU A 1 199 ? -15.464 -2.373 28.838 1.00 97.50 199 LEU A N 1
ATOM 1520 C CA . LEU A 1 199 ? -16.681 -1.646 29.169 1.00 97.50 199 LEU A CA 1
ATOM 1521 C C . LEU A 1 199 ? -16.508 -1.013 30.541 1.00 97.50 199 LEU A C 1
ATOM 1523 O O . LEU A 1 199 ? -16.200 -1.714 31.497 1.00 97.50 199 LEU A O 1
ATOM 1527 N N . HIS A 1 200 ? -16.743 0.287 30.629 1.00 97.00 200 HIS A N 1
ATOM 1528 C CA . HIS A 1 200 ? -16.621 1.082 31.839 1.00 97.00 200 HIS A CA 1
ATOM 1529 C C . HIS A 1 200 ? -17.988 1.603 32.262 1.00 97.00 200 HIS A C 1
ATOM 1531 O O . HIS A 1 200 ? -18.786 2.024 31.417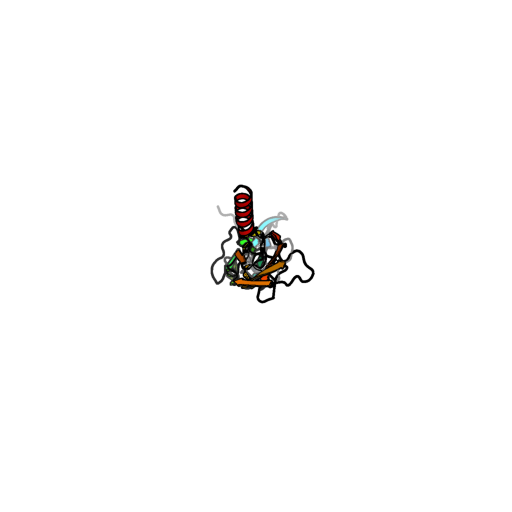 1.00 97.00 200 HIS A O 1
ATOM 1537 N N . TYR A 1 201 ? -18.268 1.586 33.564 1.00 95.94 201 TYR A N 1
ATOM 1538 C CA . TYR A 1 201 ? -19.501 2.149 34.095 1.00 95.94 201 TYR A CA 1
ATOM 1539 C C . TYR A 1 201 ? -19.357 2.725 35.499 1.00 95.94 201 TYR A C 1
ATOM 1541 O O . TYR A 1 201 ? -18.543 2.281 36.305 1.00 95.94 201 TYR A O 1
ATOM 1549 N N . GLN A 1 202 ? -20.191 3.715 35.798 1.00 95.00 202 GLN A N 1
ATOM 1550 C CA . GLN A 1 202 ? -20.280 4.351 37.112 1.00 95.00 202 GLN A CA 1
ATOM 1551 C C . GLN A 1 202 ? -21.687 4.903 37.337 1.00 95.00 202 GLN A C 1
ATOM 1553 O O . GLN A 1 202 ? -22.438 5.110 36.383 1.00 95.00 202 GLN A O 1
ATOM 1558 N N . LYS A 1 203 ? -22.056 5.189 38.589 1.00 93.44 203 LYS A N 1
ATOM 1559 C CA . LYS A 1 203 ? -23.292 5.939 38.864 1.00 93.44 203 LYS A CA 1
ATOM 1560 C C . LYS A 1 203 ? -23.200 7.333 38.236 1.00 93.44 203 LYS A C 1
ATOM 1562 O O . LYS A 1 203 ? -22.174 7.996 38.346 1.00 93.44 203 LYS A O 1
ATOM 1567 N N . ALA A 1 204 ? -24.271 7.778 37.583 1.00 88.31 204 ALA A N 1
ATOM 1568 C CA . ALA A 1 204 ? -24.301 9.071 36.899 1.00 88.31 204 ALA A CA 1
ATOM 1569 C C . ALA A 1 204 ? -24.356 10.256 37.882 1.00 88.31 204 ALA A C 1
ATOM 1571 O O . ALA A 1 204 ? -23.941 11.362 37.546 1.00 88.31 204 ALA A O 1
ATOM 1572 N N . VAL A 1 205 ? -24.865 10.027 39.098 1.00 78.94 205 VAL A N 1
ATOM 1573 C CA . VAL A 1 205 ? -25.084 11.056 40.122 1.00 78.94 205 VAL A CA 1
ATOM 1574 C C . VAL A 1 205 ? -24.550 10.561 41.470 1.00 78.94 205 VAL A C 1
ATOM 1576 O O . VAL A 1 205 ? -24.954 9.498 41.941 1.00 78.94 205 VAL A O 1
ATOM 1579 N N . GLY A 1 206 ? -23.650 11.331 42.091 1.00 66.31 206 GLY A N 1
ATOM 1580 C CA . GLY A 1 206 ? -23.035 11.016 43.386 1.00 66.31 206 GLY A CA 1
ATOM 1581 C C . GLY A 1 206 ? -21.662 11.676 43.578 1.00 66.31 206 GLY A C 1
ATOM 1582 O O . GLY A 1 206 ? -21.000 12.037 42.610 1.00 66.31 206 GLY A O 1
ATOM 1583 N N . THR A 1 207 ? -21.232 11.853 44.832 1.00 56.75 207 THR A N 1
ATOM 1584 C CA . THR A 1 207 ? -19.913 12.417 45.195 1.00 56.75 207 THR A CA 1
ATOM 1585 C C . THR A 1 207 ? -18.786 11.374 45.232 1.00 56.75 207 THR A C 1
ATOM 1587 O O . THR A 1 207 ? -17.622 11.752 45.165 1.00 56.75 207 THR A O 1
ATOM 1590 N N . ASN A 1 208 ? -19.119 10.075 45.268 1.00 66.88 208 ASN A N 1
ATOM 1591 C CA . ASN A 1 208 ? -18.179 8.943 45.265 1.00 66.88 208 ASN A CA 1
ATOM 1592 C C . ASN A 1 208 ? -18.440 8.020 44.060 1.00 66.88 208 ASN A C 1
ATOM 1594 O O . ASN A 1 208 ? -18.818 6.857 44.225 1.00 66.88 208 ASN A O 1
ATOM 1598 N N . ASN A 1 209 ? -18.292 8.540 42.842 1.00 79.38 209 ASN A N 1
ATOM 1599 C CA . ASN A 1 209 ? -18.475 7.743 41.628 1.00 79.38 209 ASN A CA 1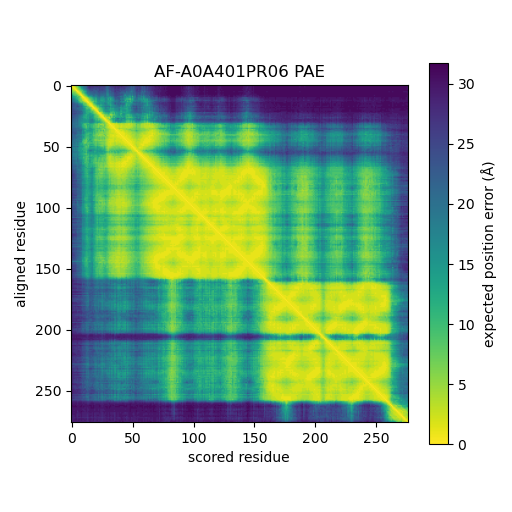
ATOM 1600 C C . ASN A 1 209 ? -17.255 6.838 41.421 1.00 79.38 209 ASN A C 1
ATOM 1602 O O . ASN A 1 209 ? -16.274 7.231 40.797 1.00 79.38 209 ASN A O 1
ATOM 1606 N N . VAL A 1 210 ? -17.310 5.638 42.002 1.00 88.31 210 VAL A N 1
ATOM 1607 C CA . VAL A 1 210 ? -16.358 4.569 41.695 1.00 88.31 210 VAL A CA 1
ATOM 1608 C C . VAL A 1 210 ? -16.668 4.046 40.302 1.00 88.31 210 VAL A C 1
ATOM 1610 O O . VAL A 1 210 ? -17.819 3.739 39.981 1.00 88.31 210 VAL A O 1
ATOM 1613 N N . GLU A 1 211 ? -15.625 3.958 39.495 1.00 93.06 211 GLU A N 1
ATOM 1614 C CA . GLU A 1 211 ? -15.690 3.416 38.156 1.00 93.06 211 GLU A CA 1
ATOM 1615 C C . GLU A 1 211 ? -15.370 1.920 38.168 1.00 93.06 211 GLU A C 1
ATOM 1617 O O . GLU A 1 211 ? -14.401 1.474 38.786 1.00 93.06 211 GLU A O 1
ATOM 1622 N N . TYR A 1 212 ? -16.195 1.148 37.476 1.00 95.00 212 TYR A N 1
ATOM 1623 C CA . TYR A 1 212 ? -16.061 -0.292 37.317 1.00 95.00 212 TYR A CA 1
ATOM 1624 C C . TYR A 1 212 ? -15.764 -0.620 35.856 1.00 95.00 212 TYR A C 1
ATOM 1626 O O . TYR A 1 212 ? -16.230 0.085 34.961 1.00 95.00 212 TYR A O 1
ATOM 1634 N N . GLN A 1 213 ? -15.027 -1.707 35.607 1.00 96.06 213 GLN A N 1
ATOM 1635 C CA . GLN A 1 213 ? -14.651 -2.118 34.254 1.00 96.06 213 GLN A CA 1
ATOM 1636 C C . GLN A 1 213 ? -14.790 -3.628 34.013 1.00 96.06 213 GLN A C 1
ATOM 1638 O O . GLN A 1 213 ? -14.520 -4.433 34.905 1.00 96.06 213 GLN A O 1
ATOM 1643 N N . PHE A 1 214 ? -15.129 -4.005 32.780 1.00 95.69 214 PHE A N 1
ATOM 1644 C CA . PHE A 1 214 ? -15.141 -5.382 32.288 1.00 95.69 214 PHE A CA 1
ATOM 1645 C C . PHE A 1 214 ? -14.356 -5.486 30.985 1.00 95.69 214 PHE A C 1
ATOM 1647 O O . PHE A 1 214 ? -14.758 -4.910 29.976 1.00 95.69 214 PHE A O 1
ATOM 1654 N N . ALA A 1 215 ? -13.270 -6.257 30.992 1.00 96.12 215 ALA A N 1
ATOM 1655 C CA . ALA A 1 215 ? -12.532 -6.582 29.779 1.00 96.12 215 ALA A CA 1
ATOM 1656 C C . ALA A 1 215 ? -13.136 -7.818 29.096 1.00 96.12 215 ALA A C 1
ATOM 1658 O O . ALA A 1 215 ? -13.397 -8.833 29.742 1.00 96.12 215 ALA A O 1
ATOM 1659 N N . VAL A 1 216 ? -13.328 -7.735 27.784 1.00 96.75 216 VAL A N 1
ATOM 1660 C CA . VAL A 1 216 ? -13.853 -8.800 26.926 1.00 96.75 216 VAL A CA 1
ATOM 1661 C C . VAL A 1 216 ? -12.957 -8.974 25.702 1.00 96.75 216 VAL A C 1
ATOM 1663 O O . VAL A 1 216 ? -12.186 -8.081 25.347 1.00 96.75 216 VAL A O 1
ATOM 1666 N N . ASN A 1 217 ? -13.044 -10.133 25.049 1.00 95.44 217 ASN A N 1
ATOM 1667 C CA . ASN A 1 217 ? -12.283 -10.405 23.828 1.00 95.44 217 ASN A CA 1
ATOM 1668 C C . ASN A 1 217 ? -12.747 -9.518 22.653 1.00 95.44 217 ASN A C 1
ATOM 1670 O O . ASN A 1 217 ? -13.773 -8.842 22.719 1.00 95.44 217 ASN A O 1
ATOM 1674 N N . ASN A 1 218 ? -11.984 -9.516 21.561 1.00 93.31 218 ASN A N 1
ATOM 1675 C CA . ASN A 1 218 ? -12.272 -8.684 20.391 1.00 93.31 218 ASN A CA 1
ATOM 1676 C C . ASN A 1 218 ? -13.523 -9.097 19.599 1.00 93.31 218 ASN A C 1
ATOM 1678 O O . ASN A 1 218 ? -13.965 -8.304 18.767 1.00 93.31 218 ASN A O 1
ATOM 1682 N N . ASP A 1 219 ? -14.075 -10.291 19.827 1.00 93.38 219 ASP A N 1
ATOM 1683 C CA . ASP A 1 219 ? -15.296 -10.804 19.188 1.00 93.38 219 ASP A CA 1
ATOM 1684 C C . ASP A 1 219 ? -16.579 -10.417 19.921 1.00 93.38 219 ASP A C 1
ATOM 1686 O O . ASP A 1 219 ? -17.660 -10.466 19.338 1.00 93.38 219 ASP A O 1
ATOM 1690 N N . THR A 1 220 ? -16.464 -9.977 21.171 1.00 95.69 220 THR A N 1
ATOM 1691 C CA . THR A 1 220 ? -17.604 -9.556 21.980 1.00 95.69 220 THR A CA 1
ATOM 1692 C C . THR A 1 220 ? -17.973 -8.112 21.648 1.00 95.69 220 THR A C 1
ATOM 1694 O O . THR A 1 220 ? -17.153 -7.204 21.789 1.00 95.69 220 THR A O 1
ATOM 1697 N N . THR A 1 221 ? -19.218 -7.898 21.224 1.00 96.00 221 THR A N 1
ATOM 1698 C CA . THR A 1 221 ? -19.790 -6.573 20.912 1.00 96.00 221 THR A CA 1
ATOM 1699 C C . THR A 1 221 ? -21.024 -6.240 21.749 1.00 96.00 221 THR A C 1
ATOM 1701 O O . THR A 1 221 ? -21.705 -5.247 21.502 1.00 96.00 221 THR A O 1
ATOM 1704 N N . GLU A 1 222 ? -21.324 -7.076 22.739 1.00 96.88 222 GLU A N 1
ATOM 1705 C CA . GLU A 1 222 ? -22.408 -6.879 23.690 1.00 96.88 222 GLU A CA 1
ATOM 1706 C C . GLU A 1 222 ? -22.061 -7.511 25.041 1.00 96.88 222 GLU A C 1
ATOM 1708 O O . GLU A 1 222 ? -21.386 -8.538 25.109 1.00 96.88 222 GLU A O 1
ATOM 1713 N N . LEU A 1 223 ? -22.506 -6.887 26.130 1.00 96.81 223 LEU A N 1
ATOM 1714 C CA . LEU A 1 223 ? -22.293 -7.373 27.486 1.00 96.81 223 LEU A CA 1
ATOM 1715 C C . LEU A 1 223 ? -23.476 -7.005 28.382 1.00 96.81 223 LEU A C 1
ATOM 1717 O O . LEU A 1 223 ? -23.905 -5.851 28.437 1.00 96.81 223 LEU A O 1
ATOM 1721 N N . GLN A 1 224 ? -23.968 -7.988 29.134 1.00 97.25 224 GLN A N 1
ATOM 1722 C CA . GLN A 1 224 ? -24.942 -7.761 30.194 1.00 97.25 224 GLN A CA 1
ATOM 1723 C C . GLN A 1 224 ? -24.221 -7.430 31.504 1.00 97.25 224 GLN A C 1
ATOM 1725 O O . GLN A 1 224 ? -23.560 -8.288 32.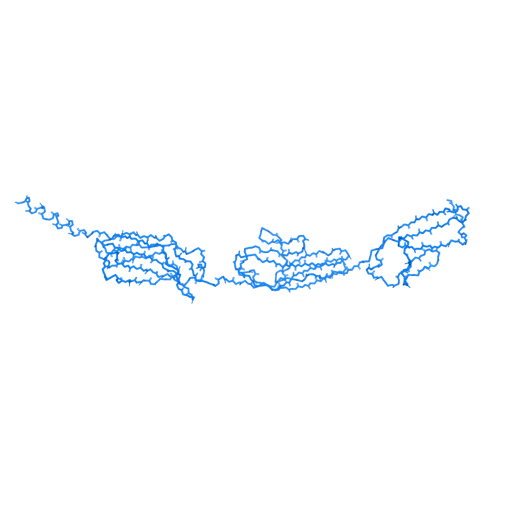089 1.00 97.25 224 GLN A O 1
ATOM 1730 N N . VAL A 1 225 ? -24.405 -6.208 31.994 1.00 97.19 225 VAL A N 1
ATOM 1731 C CA . VAL A 1 225 ? -23.952 -5.781 33.320 1.00 97.19 225 VAL A CA 1
ATOM 1732 C C . VAL A 1 225 ? -25.045 -6.107 34.329 1.00 97.19 225 VAL A C 1
ATOM 1734 O O . VAL A 1 225 ? -26.195 -5.720 34.131 1.00 97.19 225 VAL A O 1
ATOM 1737 N N . LYS A 1 226 ? -24.695 -6.847 35.383 1.00 95.62 226 LYS A N 1
ATOM 1738 C CA . LYS A 1 226 ? -25.605 -7.321 36.439 1.00 95.62 226 LYS A CA 1
ATOM 1739 C C . LYS A 1 226 ? -25.270 -6.661 37.779 1.00 95.62 226 LYS A C 1
ATOM 1741 O O . LYS A 1 226 ? -24.335 -5.867 37.859 1.00 95.62 226 LYS A O 1
ATOM 1746 N N . ASP A 1 227 ? -26.041 -7.003 38.809 1.00 94.81 227 ASP A N 1
ATOM 1747 C CA . ASP A 1 227 ? -25.848 -6.561 40.197 1.00 94.81 227 ASP A CA 1
ATOM 1748 C C . ASP A 1 227 ? -25.875 -5.029 40.366 1.00 94.81 227 ASP A C 1
ATOM 1750 O O . ASP A 1 227 ? -25.218 -4.450 41.233 1.00 94.81 227 ASP A O 1
ATOM 1754 N N . LEU A 1 228 ? -26.655 -4.354 39.515 1.00 94.50 228 LEU A N 1
ATOM 1755 C CA . LEU A 1 228 ? -26.908 -2.918 39.586 1.00 94.50 228 LEU A CA 1
ATOM 1756 C C . LEU A 1 228 ? -28.020 -2.602 40.590 1.00 94.50 228 LEU A C 1
ATOM 1758 O O . LEU A 1 228 ? -28.806 -3.466 40.974 1.00 94.50 228 LEU A O 1
ATOM 1762 N N . GLN A 1 229 ? -28.100 -1.340 41.009 1.00 93.12 229 GLN A N 1
ATOM 1763 C CA . GLN A 1 229 ? -29.166 -0.885 41.898 1.00 93.12 229 GLN A CA 1
ATOM 1764 C C . GLN A 1 229 ? -30.439 -0.552 41.105 1.00 93.12 229 GLN A C 1
ATOM 1766 O O . GLN A 1 229 ? -30.318 0.090 40.059 1.00 93.12 229 GLN A O 1
ATOM 1771 N N . PRO A 1 230 ? -31.635 -0.914 41.607 1.00 94.44 230 PRO A N 1
ATOM 1772 C CA . PRO A 1 230 ? -32.918 -0.498 41.041 1.00 94.44 230 PRO A CA 1
ATOM 1773 C C . PRO A 1 230 ? -33.052 1.016 40.917 1.00 94.44 230 PRO A C 1
ATOM 1775 O O . PRO A 1 230 ? -32.504 1.765 41.731 1.00 94.44 230 PRO A O 1
ATOM 1778 N N . ASN A 1 231 ? -33.797 1.459 39.903 1.00 93.62 231 ASN A N 1
ATOM 1779 C CA . ASN A 1 231 ? -34.148 2.862 39.678 1.00 93.62 231 ASN A CA 1
ATOM 1780 C C . ASN A 1 231 ? -32.949 3.838 39.741 1.00 93.62 231 ASN A C 1
ATOM 1782 O O . ASN A 1 231 ? -33.039 4.930 40.302 1.00 93.62 231 ASN A O 1
ATOM 1786 N N . THR A 1 232 ? -31.789 3.433 39.219 1.00 93.75 232 THR A N 1
ATOM 1787 C CA . THR A 1 232 ? -30.531 4.178 39.361 1.00 93.75 232 THR A CA 1
ATOM 1788 C C . THR A 1 232 ? -29.938 4.508 37.997 1.00 93.75 232 THR A C 1
ATOM 1790 O O . THR A 1 232 ? -29.820 3.643 37.131 1.00 93.75 232 THR A O 1
ATOM 1793 N N . ASN A 1 233 ? -29.528 5.767 37.813 1.00 95.12 233 ASN A N 1
ATOM 1794 C CA . ASN A 1 233 ? -28.842 6.219 36.604 1.00 95.12 233 ASN A CA 1
ATOM 1795 C C . ASN A 1 233 ? -27.368 5.808 36.621 1.00 95.12 233 ASN A C 1
ATOM 1797 O O . ASN A 1 233 ? -26.620 6.176 37.532 1.00 95.12 233 ASN A O 1
ATOM 1801 N N . TYR A 1 234 ? -26.942 5.118 35.570 1.00 95.75 234 TYR A N 1
ATOM 1802 C CA . TYR A 1 234 ? -25.558 4.730 35.329 1.00 95.75 234 TYR A CA 1
ATOM 1803 C C . TYR A 1 234 ? -25.062 5.313 34.008 1.00 95.75 234 TYR A C 1
ATOM 1805 O O . TYR A 1 234 ? -25.796 5.357 33.022 1.00 95.75 234 TYR A O 1
ATOM 1813 N N . THR A 1 235 ? -23.804 5.743 33.998 1.00 96.06 235 THR A N 1
ATOM 1814 C CA . THR A 1 235 ? -23.079 6.145 32.795 1.00 96.06 235 THR A CA 1
ATOM 1815 C C . THR A 1 235 ? -22.245 4.968 32.313 1.00 96.06 235 THR A C 1
ATOM 1817 O O . THR A 1 235 ? -21.465 4.434 33.096 1.00 96.06 235 THR A O 1
ATOM 1820 N N . PHE A 1 236 ? -22.370 4.608 31.038 1.00 97.12 236 PHE A N 1
ATOM 1821 C CA . PHE A 1 236 ? -21.609 3.554 30.369 1.00 97.12 236 PHE A CA 1
ATOM 1822 C C . PHE A 1 236 ? -20.785 4.128 29.223 1.00 97.12 236 PHE A C 1
ATOM 1824 O O . PHE A 1 236 ? -21.264 4.985 28.479 1.00 97.12 236 PHE A O 1
ATOM 1831 N N . TYR A 1 237 ? -19.571 3.625 29.040 1.00 97.06 237 TYR A N 1
ATOM 1832 C CA . TYR A 1 237 ? -18.770 3.872 27.846 1.00 97.06 237 TYR A CA 1
ATOM 1833 C C . TYR A 1 237 ? -17.833 2.690 27.584 1.00 97.06 237 TYR A C 1
ATOM 1835 O O . TYR A 1 237 ? -17.584 1.871 28.465 1.00 97.06 237 TYR A O 1
ATOM 1843 N N . VAL A 1 238 ? -17.322 2.574 26.361 1.00 97.81 238 VAL A N 1
ATOM 1844 C CA . VAL A 1 238 ? -16.471 1.453 25.947 1.00 97.81 238 VAL A CA 1
ATOM 1845 C C . VAL A 1 238 ? -15.167 1.992 25.366 1.00 97.81 238 VAL A C 1
ATOM 1847 O O . VAL A 1 238 ? -15.153 3.004 24.662 1.00 97.81 238 VAL A O 1
ATOM 1850 N N . VAL A 1 239 ? -14.061 1.307 25.646 1.00 97.12 239 VAL A N 1
ATOM 1851 C CA . VAL A 1 239 ? -12.758 1.518 25.001 1.00 97.12 239 VAL A CA 1
ATOM 1852 C C . VAL A 1 239 ? -12.320 0.235 24.301 1.00 97.12 239 VAL A C 1
ATOM 1854 O O . VAL A 1 239 ? -12.592 -0.866 24.771 1.00 97.12 239 VAL A O 1
ATOM 1857 N N . ALA A 1 240 ? -11.627 0.361 23.174 1.00 96.19 240 ALA A N 1
ATOM 1858 C CA . ALA A 1 240 ? -10.922 -0.749 22.538 1.00 96.19 240 ALA A CA 1
ATOM 1859 C C . ALA A 1 240 ? -9.468 -0.758 23.018 1.00 96.19 240 ALA A C 1
ATOM 1861 O O . ALA A 1 240 ? -8.894 0.307 23.227 1.00 96.19 240 ALA A O 1
ATOM 1862 N N . TYR A 1 241 ? -8.835 -1.921 23.160 1.00 93.94 241 TYR A N 1
ATOM 1863 C CA . TYR A 1 241 ? -7.414 -1.994 23.504 1.00 93.94 241 TYR A CA 1
ATOM 1864 C C . TYR A 1 241 ? -6.623 -2.887 22.544 1.00 93.94 241 TYR A C 1
ATOM 1866 O O . TYR A 1 241 ? -7.119 -3.874 21.996 1.00 93.94 241 TYR A O 1
ATOM 1874 N N . SER A 1 242 ? -5.370 -2.499 22.329 1.00 92.38 242 SER A N 1
ATOM 1875 C CA . SER A 1 242 ? -4.391 -3.135 21.442 1.00 92.38 242 SER A CA 1
ATOM 1876 C C . SER A 1 242 ? -3.059 -3.318 22.174 1.00 92.38 242 SER A C 1
ATOM 1878 O O . SER A 1 242 ? -2.919 -2.898 23.324 1.00 92.38 242 SER A O 1
ATOM 1880 N N . GLN A 1 243 ? -2.049 -3.874 21.498 1.00 89.25 243 GLN A N 1
ATOM 1881 C CA . GLN A 1 243 ? -0.686 -3.969 22.047 1.00 89.25 243 GLN A CA 1
ATOM 1882 C C . GLN A 1 243 ? -0.077 -2.601 22.396 1.00 89.25 243 GLN A C 1
ATOM 1884 O O . GLN A 1 243 ? 0.795 -2.521 23.255 1.00 89.25 243 GLN A O 1
ATOM 1889 N N . LEU A 1 244 ? -0.541 -1.525 21.752 1.00 88.19 244 LEU A N 1
ATOM 1890 C CA . LEU A 1 244 ? -0.057 -0.164 21.989 1.00 88.19 244 LEU A CA 1
ATOM 1891 C C . LEU A 1 244 ? -0.783 0.543 23.147 1.00 88.19 244 LEU A C 1
ATOM 1893 O O . LEU A 1 244 ? -0.350 1.614 23.563 1.00 88.19 244 LEU A O 1
ATOM 1897 N N . GLY A 1 245 ? -1.882 -0.028 23.655 1.00 90.31 245 GLY A N 1
ATOM 1898 C CA . GLY A 1 245 ? -2.711 0.555 24.713 1.00 90.31 245 GLY A CA 1
ATOM 1899 C C . GLY A 1 245 ? -4.187 0.699 24.333 1.00 90.31 245 GLY A C 1
ATOM 1900 O O . GLY A 1 245 ? -4.662 0.097 23.363 1.00 90.31 245 GLY A O 1
ATOM 1901 N N . ALA A 1 246 ? -4.912 1.496 25.123 1.00 93.38 246 ALA A N 1
ATOM 1902 C CA . ALA A 1 246 ? -6.345 1.742 24.969 1.00 93.38 246 ALA A CA 1
ATOM 1903 C C . ALA A 1 246 ? -6.651 2.908 24.012 1.00 93.38 246 ALA A C 1
ATOM 1905 O O . ALA A 1 246 ? -5.920 3.897 23.952 1.00 93.38 246 ALA A O 1
ATOM 1906 N N . SER A 1 247 ? -7.754 2.798 23.275 1.00 94.06 247 SER A N 1
ATOM 1907 C CA . SER A 1 247 ? -8.324 3.858 22.448 1.00 94.06 247 SER A CA 1
ATOM 1908 C C . SER A 1 247 ? -8.804 5.036 23.299 1.00 94.06 247 SER A C 1
ATOM 1910 O O . SER A 1 247 ? -8.857 4.981 24.527 1.00 94.06 247 SER A O 1
ATOM 1912 N N . ARG A 1 248 ? -9.276 6.095 22.633 1.00 94.19 248 ARG A N 1
ATOM 1913 C CA . ARG A 1 248 ? -10.168 7.060 23.293 1.00 94.19 248 ARG A CA 1
ATOM 1914 C C . ARG A 1 248 ? -11.473 6.379 23.724 1.00 94.19 248 ARG A C 1
ATOM 1916 O O . ARG A 1 248 ? -11.847 5.351 23.152 1.00 94.19 248 ARG A O 1
ATOM 1923 N N . THR A 1 249 ? -12.162 6.978 24.690 1.00 96.06 249 THR A N 1
ATOM 1924 C CA . THR A 1 249 ? -13.497 6.547 25.115 1.00 96.06 249 THR A CA 1
ATOM 1925 C C . THR A 1 249 ? -14.506 6.723 23.986 1.00 96.06 249 THR A C 1
ATOM 1927 O O . THR A 1 249 ? -14.403 7.651 23.176 1.00 96.06 249 THR A O 1
ATOM 1930 N N . SER A 1 250 ? -15.486 5.824 23.921 1.00 96.88 250 SER A N 1
ATOM 1931 C CA . SER A 1 250 ? -16.694 6.049 23.133 1.00 96.88 250 SER A CA 1
ATOM 1932 C C . SER A 1 250 ? -17.463 7.268 23.650 1.00 96.88 250 SER A C 1
ATOM 1934 O O . SER A 1 250 ? -17.153 7.831 24.704 1.00 96.88 250 SER A O 1
ATOM 1936 N N . HIS A 1 251 ? -18.525 7.644 22.936 1.00 93.62 251 HIS A N 1
ATOM 1937 C CA . HIS A 1 251 ? -19.554 8.480 23.548 1.00 93.62 251 HIS A CA 1
ATOM 1938 C C . HIS A 1 251 ? -20.138 7.750 24.763 1.00 93.62 251 HIS A C 1
ATOM 1940 O O . HIS A 1 251 ? -20.367 6.536 24.707 1.00 93.62 251 HIS A O 1
ATOM 1946 N N . SER A 1 252 ? -20.336 8.491 25.850 1.00 94.00 252 SER A N 1
ATOM 1947 C CA . SER A 1 252 ? -20.939 7.968 27.071 1.00 94.00 252 SER A CA 1
ATOM 1948 C C . SER A 1 252 ? -22.459 7.960 26.955 1.00 94.00 252 SER A C 1
ATOM 1950 O O . SER A 1 252 ? -23.050 8.917 26.455 1.00 94.00 252 SER A O 1
ATOM 1952 N N . MET A 1 253 ? -23.089 6.909 27.467 1.00 93.12 253 MET A N 1
ATOM 1953 C CA . MET A 1 253 ? -24.540 6.743 27.507 1.00 93.12 253 MET A CA 1
ATOM 1954 C C . MET A 1 253 ? -25.013 6.726 28.953 1.00 93.12 253 MET A C 1
ATOM 1956 O O . MET A 1 253 ? -24.416 6.043 29.780 1.00 93.12 253 MET A O 1
ATOM 1960 N N . ILE A 1 254 ? -26.084 7.455 29.258 1.00 95.44 254 ILE A N 1
ATOM 1961 C CA . ILE A 1 254 ? -26.744 7.392 30.566 1.00 95.44 254 ILE A CA 1
ATOM 1962 C C . ILE A 1 254 ? -28.006 6.552 30.415 1.00 95.44 254 ILE A C 1
ATOM 1964 O O . ILE A 1 254 ? -28.808 6.796 29.517 1.00 95.44 254 ILE A O 1
ATOM 1968 N N . VAL A 1 255 ? -28.180 5.575 31.297 1.00 95.94 255 VAL A N 1
ATOM 1969 C CA . VAL A 1 255 ? -29.363 4.713 31.335 1.00 95.94 255 VAL A CA 1
ATOM 1970 C C . VAL A 1 255 ? -29.795 4.490 32.778 1.00 95.94 255 VAL A C 1
ATOM 1972 O O . VAL A 1 255 ? -28.960 4.344 33.674 1.00 95.94 255 VAL A O 1
ATOM 1975 N N . GLN A 1 256 ? -31.106 4.469 32.991 1.00 95.62 256 GLN A N 1
ATOM 1976 C CA . GLN A 1 256 ? -31.719 4.150 34.273 1.00 95.62 256 GLN A CA 1
ATOM 1977 C C . GLN A 1 256 ? -32.113 2.674 34.287 1.00 95.62 256 GLN A C 1
ATOM 1979 O O . GLN A 1 256 ? -32.741 2.197 33.340 1.00 95.62 256 GLN A O 1
ATOM 1984 N N . THR A 1 257 ? -31.747 1.946 35.339 1.00 95.00 257 THR A N 1
ATOM 1985 C CA . THR A 1 257 ? -32.282 0.599 35.589 1.00 95.00 257 THR A CA 1
ATOM 1986 C C . THR A 1 257 ? -33.783 0.651 35.869 1.00 95.00 257 THR A C 1
ATOM 1988 O O . THR A 1 257 ? -34.307 1.681 36.298 1.00 95.00 257 THR A O 1
ATOM 1991 N N . MET A 1 258 ? -34.486 -0.461 35.633 1.00 93.12 258 MET A N 1
ATOM 1992 C CA . MET A 1 258 ? -35.923 -0.530 35.918 1.00 93.12 258 MET A CA 1
ATOM 1993 C C . MET A 1 258 ? -36.198 -0.387 37.425 1.00 93.12 258 MET A C 1
ATOM 1995 O O . MET A 1 258 ? -35.307 -0.534 38.270 1.00 93.12 258 MET A O 1
ATOM 1999 N N . GLU A 1 259 ? -37.444 -0.099 37.775 1.00 90.75 259 GLU A N 1
ATOM 2000 C CA . GLU A 1 259 ? -37.892 -0.182 39.164 1.00 90.75 259 GLU A CA 1
ATOM 2001 C C . GLU A 1 259 ? -38.037 -1.650 39.588 1.00 90.75 259 GLU A C 1
ATOM 2003 O O . GLU A 1 259 ? -38.282 -2.526 38.760 1.00 90.75 259 GLU A O 1
ATOM 2008 N N . ASP A 1 260 ? -37.869 -1.932 40.880 1.00 83.50 260 ASP A N 1
ATOM 2009 C CA . ASP A 1 260 ? -38.167 -3.260 41.414 1.00 83.50 260 ASP A CA 1
ATOM 2010 C C . ASP A 1 260 ? -39.686 -3.480 41.441 1.00 83.50 260 ASP A C 1
ATOM 2012 O O . ASP A 1 260 ? -40.414 -2.774 42.146 1.00 83.50 260 ASP A O 1
ATOM 2016 N N . ASP A 1 261 ? -40.158 -4.535 40.772 1.00 68.06 261 ASP A N 1
ATOM 2017 C CA . ASP A 1 261 ? -41.569 -4.963 40.791 1.00 68.06 261 ASP A CA 1
ATOM 2018 C C . ASP A 1 261 ? -42.103 -5.234 42.218 1.00 68.06 261 ASP A C 1
ATOM 2020 O O . ASP A 1 261 ? -43.314 -5.240 42.469 1.00 68.06 261 ASP A O 1
ATOM 2024 N N . LEU A 1 262 ? -41.205 -5.402 43.197 1.00 58.16 262 LEU A N 1
ATOM 2025 C CA . LEU A 1 262 ? -41.543 -5.561 44.611 1.00 58.16 262 LEU A CA 1
ATOM 2026 C C . LEU A 1 262 ? -42.252 -4.330 45.199 1.00 58.16 262 LEU A C 1
ATOM 2028 O O . LEU A 1 262 ? -43.119 -4.497 46.060 1.00 58.16 262 LEU A O 1
ATOM 2032 N N . VAL A 1 263 ? -41.977 -3.119 44.702 1.00 53.69 263 VAL A N 1
ATOM 2033 C CA . VAL A 1 263 ? -42.669 -1.898 45.153 1.00 53.69 263 VAL A CA 1
ATOM 2034 C C . VAL A 1 263 ? -44.134 -1.906 44.704 1.00 53.69 263 VAL A C 1
ATOM 2036 O O . VAL A 1 263 ? -45.025 -1.542 45.476 1.00 53.69 263 VAL A O 1
ATOM 2039 N N . CYS A 1 264 ? -44.413 -2.415 43.500 1.00 50.19 264 CYS A N 1
ATOM 2040 C CA . CYS A 1 264 ? -45.773 -2.523 42.972 1.00 50.19 264 CYS A CA 1
ATOM 2041 C C . CYS A 1 264 ? -46.594 -3.576 43.739 1.00 50.19 264 CYS A C 1
ATOM 2043 O O . CYS A 1 264 ? -47.744 -3.328 44.103 1.00 50.19 264 CYS A O 1
ATOM 2045 N N . SER A 1 265 ? -45.985 -4.716 44.086 1.00 52.22 265 SER A N 1
ATOM 2046 C CA . SER A 1 265 ? -46.655 -5.767 44.868 1.00 52.22 265 SER A CA 1
ATOM 2047 C C . SER A 1 265 ? -46.987 -5.349 46.311 1.00 52.22 265 SER A C 1
ATOM 2049 O O . SER A 1 265 ? -48.075 -5.661 46.800 1.00 52.22 265 SER A O 1
ATOM 2051 N N . GLN A 1 266 ? -46.113 -4.584 46.982 1.00 54.50 266 GLN A N 1
ATOM 2052 C CA . GLN A 1 266 ? -46.396 -4.057 48.323 1.00 54.50 266 GLN A CA 1
ATOM 2053 C C . GLN A 1 266 ? -47.465 -2.958 48.306 1.00 54.50 266 GLN A C 1
ATOM 2055 O O . GLN A 1 266 ? -48.347 -2.976 49.165 1.00 54.50 266 GLN A O 1
ATOM 2060 N N . LEU A 1 267 ? -47.458 -2.053 47.317 1.00 54.53 267 LEU A N 1
ATOM 2061 C CA . LEU A 1 267 ? -48.527 -1.058 47.159 1.00 54.53 267 LEU A CA 1
ATOM 2062 C C . LEU A 1 267 ? -49.880 -1.704 46.826 1.00 54.53 267 LEU A C 1
ATOM 2064 O O . LEU A 1 267 ? -50.913 -1.260 47.329 1.00 54.53 267 LEU A O 1
ATOM 2068 N N . PHE A 1 268 ? -49.888 -2.757 46.004 1.00 55.81 268 PHE A N 1
ATOM 2069 C CA . PHE A 1 268 ? -51.104 -3.510 45.691 1.00 55.81 268 PHE A CA 1
ATOM 2070 C C . PHE A 1 268 ? -51.656 -4.218 46.939 1.00 55.81 268 PHE A C 1
ATOM 2072 O O . PHE A 1 268 ? -52.851 -4.143 47.217 1.00 55.81 268 PHE A O 1
ATOM 2079 N N . LEU A 1 269 ? -50.786 -4.829 47.751 1.00 56.41 269 LEU A N 1
ATOM 2080 C CA . LEU A 1 269 ? -51.171 -5.452 49.022 1.00 56.41 269 LEU A CA 1
ATOM 2081 C C . LEU A 1 269 ? -51.643 -4.440 50.078 1.00 56.41 269 LEU A C 1
ATOM 2083 O O . LEU A 1 269 ? -52.547 -4.759 50.848 1.00 56.41 269 LEU A O 1
ATOM 2087 N N . MET A 1 270 ? -51.079 -3.229 50.120 1.00 56.34 270 MET A N 1
ATOM 2088 C CA . MET A 1 270 ? -51.553 -2.167 51.019 1.00 56.34 270 MET A CA 1
ATOM 2089 C C . MET A 1 270 ? -52.942 -1.657 50.612 1.00 56.34 270 MET A C 1
ATOM 2091 O O . MET A 1 270 ? -53.825 -1.588 51.463 1.00 56.34 270 MET A O 1
ATOM 2095 N N . LYS A 1 271 ? -53.194 -1.435 49.313 1.00 57.41 271 LYS A N 1
ATOM 2096 C CA . LYS A 1 271 ? -54.527 -1.045 48.809 1.00 57.41 271 LYS A CA 1
ATOM 2097 C C . LYS A 1 271 ? -55.604 -2.112 49.033 1.00 57.41 271 LYS A C 1
ATOM 2099 O O . LYS A 1 271 ? -56.773 -1.777 49.191 1.00 57.41 271 LYS A O 1
ATOM 2104 N N . MET A 1 272 ? -55.228 -3.392 49.060 1.00 58.66 272 MET A N 1
ATOM 2105 C CA . MET A 1 272 ? -56.153 -4.491 49.373 1.00 58.66 272 MET A CA 1
ATOM 2106 C C . MET A 1 272 ? -56.477 -4.586 50.874 1.00 58.66 272 MET A C 1
ATOM 2108 O O . MET A 1 272 ? -57.544 -5.078 51.223 1.00 58.66 272 MET A O 1
ATOM 2112 N N . LYS A 1 273 ? -55.591 -4.108 51.761 1.00 59.72 273 LYS A N 1
ATOM 2113 C CA . LYS A 1 273 ? -55.829 -4.064 53.216 1.00 59.72 273 LYS A CA 1
ATOM 2114 C C . LYS A 1 273 ? -56.629 -2.844 53.674 1.00 59.72 273 LYS A C 1
ATOM 2116 O O . LYS A 1 273 ? -57.243 -2.913 54.726 1.00 59.72 273 LYS A O 1
ATOM 2121 N N . GLU A 1 274 ? -56.628 -1.752 52.913 1.00 59.12 274 GLU A N 1
ATOM 2122 C CA . GLU A 1 274 ? -57.447 -0.561 53.205 1.00 59.12 274 GLU A CA 1
ATOM 2123 C C . GLU A 1 274 ? -58.914 -0.705 52.756 1.00 59.12 274 GLU A C 1
ATOM 2125 O O . GLU A 1 274 ? -59.760 0.078 53.176 1.00 59.12 274 GLU A O 1
ATOM 2130 N N . ASN A 1 275 ? -59.223 -1.716 51.936 1.00 50.38 275 ASN A N 1
ATOM 2131 C CA . ASN A 1 275 ? -60.566 -2.001 51.412 1.00 50.38 275 ASN A CA 1
ATOM 2132 C C . ASN A 1 275 ? -61.228 -3.254 52.033 1.00 50.38 275 ASN A C 1
ATOM 2134 O O . ASN A 1 275 ? -62.212 -3.750 51.478 1.00 50.38 275 ASN A O 1
ATOM 2138 N N . ALA A 1 276 ? -60.694 -3.778 53.141 1.00 50.03 276 ALA A N 1
ATOM 2139 C CA . ALA A 1 276 ? -61.245 -4.903 53.908 1.00 50.03 276 ALA A CA 1
ATOM 2140 C C . ALA A 1 276 ? -61.556 -4.464 55.343 1.00 50.03 276 ALA A C 1
ATOM 2142 O O . ALA A 1 276 ? -62.610 -4.892 55.864 1.00 50.03 276 ALA A O 1
#

Nearest PDB structures (foldseek):
  4n68-assembly1_A  TM=9.152E-01  e=4.054E-07  Homo sapiens
  8a0y-assembly1_A  TM=3.832E-01  e=1.642E-12  Mus musculus
  5z5k-assembly1_A  TM=3.714E-01  e=6.077E-11  Rattus norvegicus
  7zcb-assembly2_C  TM=4.893E-01  e=5.757E-09  Homo sapiens
  8oe4-assembly1_D  TM=4.031E-01  e=2.290E-06  Homo sapiens

pLDDT: mean 84.14, std 18.88, range [26.67, 98.62]

Mean predicted aligned error: 13.15 Å

Sequence (276 aa):
MPLSAWHESQTFEVGDNGKPIATDAIVIGRANLMIVHTQLYHSGVYVCRANKPRTRQFVTAAAELRVLAPPMITQFPETISRIRASTARFACKADGEPTPRIRWLKNGEDIMSNGRVKIQNSGSLVINQIGLEDAAYYQCIAENRLGMACTTAKLAVTIREGLPSAPKSVSATPLTSTAVLVSWERPEHNSEQIIGFSLHYQKAVGTNNVEYQFAVNNDTTELQVKDLQPNTNYTFYVVAYSQLGASRTSHSMIVQTMEDDLVCSQLFLMKMKENA

Organism: Scyliorhinus torazame (NCBI:txid75743)

InterPro domains:
  IPR003598 Immunoglobulin subtype 2 [SM00408] (83-147)
  IPR003599 Immunoglobulin domain subtype [SM00409] (7-68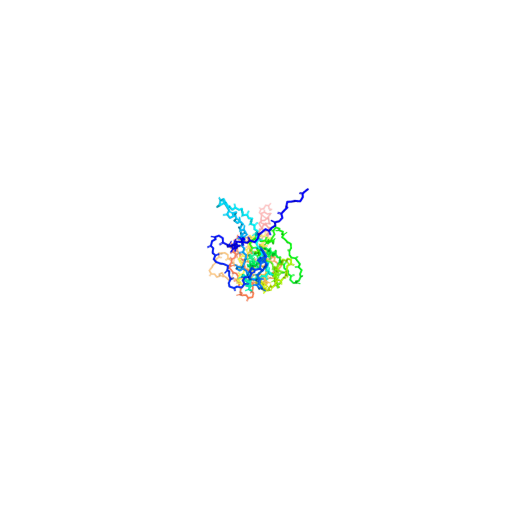)
  IPR003599 Immunoglobulin domain subtype [SM00409] (77-158)
  IPR003961 Fibronectin type III [PF00041] (165-252)
  IPR003961 Fibronectin type III [PS50853] (166-260)
  IPR003961 Fibronectin type III [SM00060] (164-247)
  IPR003961 Fibronectin type III [cd00063] (164-257)
  IPR007110 Immunoglobulin-like domain [PS50835] (71-158)
  IPR013098 Immunoglobulin I-set [PF07679] (71-157)
  IPR013783 Immunoglobulin-like fold [G3DSA:2.60.40.10] (62-153)
  IPR013783 Immunoglobulin-like fold [G3DSA:2.60.40.10] (154-266)
  IPR036116 Fibronectin type III superfamily [SSF49265] (155-261)
  IPR036179 Immunoglobulin-like domain superfamily [SSF48726] (17-77)
  IPR036179 Immunoglobulin-like domain superfamily [SSF48726] (64-158)

Radius of gyration: 41.97 Å; Cα contacts (8 Å, |Δi|>4): 601; chains: 1; bounding box: 97×36×128 Å